Protein AF-A0A660TXY1-F1 (afdb_monomer_lite)

Foldseek 3Di:
DDLPFWDKDKDFDFPCPDQPAKLVRGQKIWIWTRHGPVDQKTWIWMDGLPDATKIWIARNVVGDTPDIDHFDFAPDPDQFPAEAEEDDPDPWCNVVRVVVVVVVCCVRVNDDDPPDDGHDYDDDPALSVVLVCRRNRRHDHYDYCQVVCVVVTPDGDDADDRRSCSNVSSSVSSVHQDDDPVSHRDMGGPDDPDGD

pLDDT: mean 94.63, std 4.63, range [60.97, 98.75]

Radius of gyration: 17.56 Å; chains: 1; bounding box: 48×46×48 Å

Sequence (196 aa):
MYDIDSAYILTGIAPNLGEKTSLNDIEIAIQTEIPTTKQYISDFMYAIRNGEPVIEEWDIINKRKIGERKPSPSRAKNIEHGFAVFVSFFRGGKDIISKLEEDLYREILGEIKTGKADVFDHQYISSAGQLAHLINGKYRFVADLRPWTERFLKSLGLCAHPYDLCTKLIAEKAGIIITDLYGKPLNAPLDTETNI

Secondary structure (DSSP, 8-state):
--TTS-EEEEEEE----GGG-BGGG--EEEEEEE--TT--EEEEEEEETTS--EEEEEETTTTEEEEEE-------SS-TTEEEEE---SSSSHHHHHHHHHHHHHHHH-S--TT---EE----SSHHHHHHHHHTTSEEEEE--HHHHGGG-SS------GGGGTTHHHHHHTT---B-TTSSBP--BSSSS---

Structure (mmCIF, N/CA/C/O backbone):
data_AF-A0A660TXY1-F1
#
_entry.id   AF-A0A660TXY1-F1
#
loop_
_atom_site.group_PDB
_atom_site.id
_atom_site.type_symbol
_atom_site.label_atom_id
_atom_site.label_alt_id
_atom_site.label_comp_id
_atom_site.label_asym_id
_atom_site.label_entity_id
_atom_site.label_seq_id
_atom_site.pdbx_PDB_ins_code
_atom_site.Cartn_x
_atom_site.Cartn_y
_atom_site.Cartn_z
_atom_site.occupancy
_atom_site.B_iso_or_equiv
_atom_site.auth_seq_id
_atom_site.auth_comp_id
_atom_site.auth_asym_id
_atom_site.auth_atom_id
_atom_site.pdbx_PDB_model_num
ATOM 1 N N . MET A 1 1 ? 9.768 -9.767 14.587 1.00 60.97 1 MET A N 1
ATOM 2 C CA . MET A 1 1 ? 9.896 -8.732 13.543 1.00 60.97 1 MET A CA 1
ATOM 3 C C . MET A 1 1 ? 11.221 -8.041 13.797 1.00 60.97 1 MET A C 1
ATOM 5 O O . MET A 1 1 ? 11.466 -7.678 14.940 1.00 60.97 1 MET A O 1
ATOM 9 N N . TYR A 1 2 ? 12.117 -8.029 12.816 1.00 80.19 2 TYR A N 1
ATOM 10 C CA . TYR A 1 2 ? 13.444 -7.428 12.971 1.00 80.19 2 TYR A CA 1
ATOM 11 C C . TYR A 1 2 ? 13.372 -5.943 12.615 1.00 80.19 2 TYR A C 1
ATOM 13 O O . TYR A 1 2 ? 12.521 -5.556 11.820 1.00 80.19 2 TYR A O 1
ATOM 21 N N . ASP A 1 3 ? 14.260 -5.142 13.198 1.00 90.69 3 ASP A N 1
ATOM 22 C CA . ASP A 1 3 ? 14.348 -3.679 13.071 1.00 90.69 3 ASP A CA 1
ATOM 23 C C . ASP A 1 3 ? 14.879 -3.227 11.692 1.00 90.69 3 ASP A C 1
ATOM 25 O O . ASP A 1 3 ? 15.828 -2.452 11.596 1.00 90.69 3 ASP A O 1
ATOM 29 N N . ILE A 1 4 ? 14.343 -3.822 10.621 1.00 91.50 4 ILE A N 1
ATOM 30 C CA . ILE A 1 4 ? 14.774 -3.615 9.231 1.00 91.50 4 ILE A CA 1
ATOM 31 C C . ILE A 1 4 ? 14.062 -2.397 8.647 1.00 91.50 4 ILE A C 1
ATOM 33 O O . ILE A 1 4 ? 14.716 -1.500 8.129 1.00 91.50 4 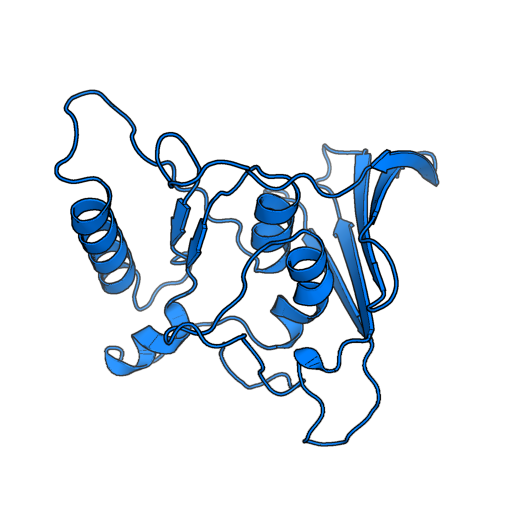ILE A O 1
ATOM 37 N N . ASP A 1 5 ? 12.740 -2.362 8.794 1.00 92.69 5 ASP A N 1
ATOM 38 C CA . ASP A 1 5 ? 11.866 -1.309 8.296 1.00 92.69 5 ASP A CA 1
ATOM 39 C C . ASP A 1 5 ? 10.842 -0.942 9.374 1.00 92.69 5 ASP A C 1
ATOM 41 O O . ASP A 1 5 ? 10.584 -1.724 10.297 1.00 92.69 5 ASP A O 1
ATOM 45 N N . SER A 1 6 ? 10.220 0.228 9.242 1.00 95.94 6 SER A N 1
ATOM 46 C CA . SER A 1 6 ? 9.119 0.630 10.113 1.00 95.94 6 SER A CA 1
ATOM 47 C C . SER A 1 6 ? 7.939 -0.349 10.012 1.00 95.94 6 SER A C 1
ATOM 49 O O . SER A 1 6 ? 7.594 -0.854 8.937 1.00 95.94 6 SER A O 1
ATOM 51 N N . ALA A 1 7 ? 7.273 -0.607 11.130 1.00 96.00 7 ALA A N 1
ATOM 52 C CA . ALA A 1 7 ? 5.979 -1.283 11.131 1.00 96.00 7 ALA A CA 1
ATOM 53 C C . ALA A 1 7 ? 4.844 -0.251 11.049 1.00 96.00 7 ALA A C 1
ATOM 55 O O . ALA A 1 7 ? 5.075 0.954 11.135 1.00 96.00 7 ALA A O 1
ATOM 56 N N . TYR A 1 8 ? 3.606 -0.716 10.882 1.00 97.44 8 TYR A N 1
ATOM 57 C CA . TYR A 1 8 ? 2.440 0.163 10.814 1.00 97.44 8 TYR A CA 1
ATOM 58 C C . TYR A 1 8 ? 1.272 -0.401 11.614 1.00 97.44 8 TYR A C 1
ATOM 60 O O . TYR A 1 8 ? 1.005 -1.602 11.575 1.00 97.44 8 TYR A O 1
ATOM 68 N N . ILE A 1 9 ? 0.559 0.485 12.305 1.00 97.94 9 ILE A N 1
ATOM 69 C CA . ILE A 1 9 ? -0.772 0.213 12.852 1.00 97.94 9 ILE A CA 1
ATOM 70 C C . ILE A 1 9 ? -1.784 0.711 11.830 1.00 97.94 9 ILE A C 1
ATOM 72 O O . ILE A 1 9 ? -1.716 1.870 11.415 1.00 97.94 9 ILE A O 1
ATOM 76 N N . LEU A 1 10 ? -2.711 -0.160 11.441 1.00 98.44 10 LEU A N 1
ATOM 77 C CA . LEU A 1 10 ? -3.741 0.131 10.454 1.00 98.44 10 LEU A CA 1
ATOM 78 C C . LEU A 1 10 ? -5.105 0.164 11.123 1.00 98.44 10 LEU A C 1
ATOM 80 O O . LEU A 1 10 ? -5.471 -0.766 11.840 1.00 98.44 10 LEU A O 1
ATOM 84 N N . THR A 1 11 ? -5.855 1.224 10.854 1.00 98.38 11 THR A N 1
ATOM 85 C CA . THR A 1 11 ? -7.224 1.383 11.333 1.00 98.38 11 THR A CA 1
ATOM 86 C C . THR A 1 11 ? -8.091 1.864 10.180 1.00 98.38 11 THR A C 1
ATOM 88 O O . THR A 1 11 ? -7.915 2.981 9.696 1.00 98.38 11 THR A O 1
ATOM 91 N N . GLY A 1 12 ? -9.047 1.036 9.768 1.00 97.88 12 GLY A N 1
ATOM 92 C CA . GLY A 1 12 ? -10.149 1.422 8.890 1.00 97.88 12 GLY A CA 1
ATOM 93 C C . GLY A 1 12 ? -11.459 1.425 9.674 1.00 97.88 12 GLY A C 1
ATOM 94 O O . GLY A 1 12 ? -11.739 0.484 10.414 1.00 97.88 12 GLY A O 1
ATOM 95 N N . ILE A 1 13 ? -12.258 2.480 9.531 1.00 98.19 13 ILE A N 1
ATOM 96 C CA . ILE A 1 13 ? -13.565 2.622 10.179 1.00 98.19 13 ILE A CA 1
ATOM 97 C C . ILE A 1 13 ? -14.624 2.743 9.086 1.00 98.19 13 ILE A C 1
ATOM 99 O O . ILE A 1 13 ? -14.566 3.660 8.264 1.00 98.19 13 ILE A O 1
ATOM 103 N N . ALA A 1 14 ? -15.591 1.828 9.100 1.00 98.19 14 ALA A N 1
ATOM 104 C CA . ALA A 1 14 ? -16.699 1.757 8.153 1.00 98.19 14 ALA A CA 1
ATOM 105 C C . ALA A 1 14 ? -18.040 1.618 8.899 1.00 98.19 14 ALA A C 1
ATOM 107 O O . ALA A 1 14 ? -18.065 1.090 10.019 1.00 98.19 14 ALA A O 1
ATOM 108 N N . PRO A 1 15 ? -19.167 2.054 8.308 1.00 97.50 15 PRO A N 1
ATOM 109 C CA . PRO A 1 15 ? -20.494 1.677 8.776 1.00 97.50 15 PRO A CA 1
ATOM 110 C C . PRO A 1 15 ? -20.641 0.153 8.804 1.00 97.50 15 PRO A C 1
ATOM 112 O O . PRO A 1 15 ? -20.190 -0.537 7.896 1.00 97.50 15 PRO A O 1
ATOM 115 N N . ASN A 1 16 ? -21.305 -0.383 9.827 1.00 96.19 16 ASN A N 1
ATOM 116 C CA . ASN A 1 16 ? -21.569 -1.816 9.888 1.00 96.19 16 ASN A CA 1
ATOM 117 C C . ASN A 1 16 ? -22.745 -2.179 8.967 1.00 96.19 16 ASN A C 1
ATOM 119 O O . ASN A 1 16 ? -23.905 -1.946 9.312 1.00 96.19 16 ASN A O 1
ATOM 123 N N . LEU A 1 17 ? -22.437 -2.770 7.813 1.00 97.19 17 LEU A N 1
ATOM 124 C CA . LEU A 1 17 ? -23.398 -3.284 6.834 1.00 97.19 17 LEU A CA 1
ATOM 125 C C . LEU A 1 17 ? -23.500 -4.824 6.877 1.00 97.19 17 LEU A C 1
ATOM 127 O O . LEU A 1 17 ? -23.990 -5.447 5.931 1.00 97.19 17 LEU A O 1
ATOM 131 N N . GLY A 1 18 ? -23.029 -5.455 7.959 1.00 96.25 18 GLY A N 1
ATOM 132 C CA . GLY A 1 18 ? -22.906 -6.910 8.073 1.00 96.25 18 GLY A CA 1
ATOM 133 C C . GLY A 1 18 ? -21.897 -7.473 7.069 1.00 96.25 18 GLY A C 1
ATOM 134 O O . GLY A 1 18 ? -20.891 -6.831 6.773 1.00 96.25 18 GLY A O 1
ATOM 135 N N . GLU A 1 19 ? -22.197 -8.639 6.491 1.00 94.56 19 GLU A N 1
ATOM 136 C CA . GLU A 1 19 ? -21.370 -9.310 5.465 1.00 94.56 19 GLU A CA 1
ATOM 137 C C . GLU A 1 19 ? -21.171 -8.481 4.184 1.00 94.56 19 GLU A C 1
ATOM 139 O O . GLU A 1 19 ? -20.316 -8.793 3.362 1.00 94.56 19 GLU A O 1
ATOM 144 N N . LYS A 1 20 ? -21.962 -7.417 3.996 1.00 96.31 20 LYS A N 1
ATOM 145 C CA . LYS A 1 20 ? -21.832 -6.509 2.851 1.00 96.31 20 LYS A CA 1
ATOM 146 C C . LYS A 1 20 ? -20.811 -5.397 3.074 1.00 96.31 20 LYS A C 1
ATOM 148 O O . LYS A 1 20 ? -20.534 -4.670 2.127 1.00 96.31 20 LYS A O 1
ATOM 153 N N . THR A 1 21 ? -20.291 -5.242 4.293 1.00 97.62 21 THR A N 1
ATOM 154 C CA . THR A 1 21 ? -19.281 -4.219 4.585 1.00 97.62 21 THR A CA 1
ATOM 155 C C . THR A 1 21 ? -18.010 -4.532 3.802 1.00 97.62 21 THR A C 1
ATOM 157 O O . THR A 1 21 ? -17.506 -5.652 3.856 1.00 97.62 21 THR A O 1
ATOM 160 N N . SER A 1 22 ? -17.489 -3.552 3.077 1.00 97.56 22 SER A N 1
ATOM 161 C CA . SER A 1 22 ? -16.385 -3.707 2.132 1.00 97.56 22 SER A CA 1
ATOM 162 C C . SER A 1 22 ? -15.334 -2.610 2.287 1.00 97.56 22 SER A C 1
ATOM 164 O O . SER A 1 22 ? -15.551 -1.601 2.961 1.00 97.56 22 SER A O 1
ATOM 166 N 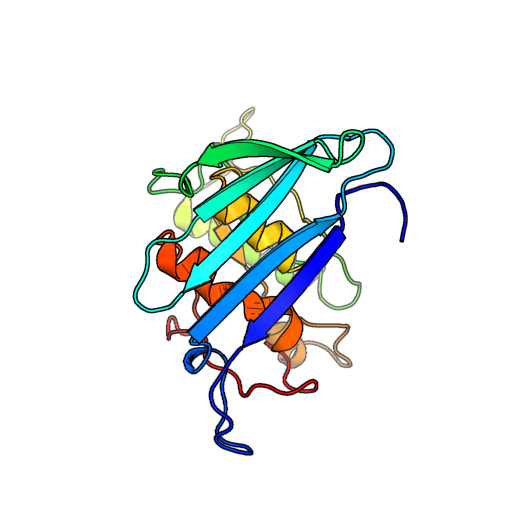N . LEU A 1 23 ? -14.168 -2.797 1.664 1.00 97.38 23 LEU A N 1
ATOM 167 C CA . LEU A 1 23 ? -13.077 -1.816 1.687 1.00 97.38 23 LEU A CA 1
ATOM 168 C C . LEU A 1 23 ? -13.508 -0.422 1.199 1.00 97.38 23 LEU A C 1
ATOM 170 O O . LEU A 1 23 ? -12.930 0.579 1.623 1.00 97.38 23 LEU A O 1
ATOM 174 N N . ASN A 1 24 ? -14.506 -0.332 0.317 1.00 96.62 24 ASN A N 1
ATOM 175 C CA . ASN A 1 24 ? -15.030 0.948 -0.164 1.00 96.62 24 ASN A CA 1
ATOM 176 C C . ASN A 1 24 ? -15.924 1.669 0.850 1.00 96.62 24 ASN A C 1
ATOM 178 O O . ASN A 1 24 ? -16.056 2.888 0.749 1.00 96.62 24 ASN A O 1
ATOM 182 N N . ASP A 1 25 ? -16.492 0.955 1.822 1.00 98.00 25 ASP A N 1
ATOM 183 C CA . ASP A 1 25 ? -17.346 1.537 2.865 1.00 98.00 25 ASP A CA 1
ATOM 184 C C . ASP A 1 25 ? -16.528 2.227 3.970 1.00 98.00 25 ASP A C 1
ATOM 186 O O . ASP A 1 25 ? -17.088 2.813 4.894 1.00 98.00 25 ASP A O 1
ATOM 190 N N . ILE A 1 26 ? -15.193 2.172 3.897 1.00 98.25 26 ILE A N 1
ATOM 191 C CA . ILE A 1 26 ? -14.312 2.872 4.832 1.00 98.25 26 ILE A CA 1
ATOM 192 C C . ILE A 1 26 ? -14.490 4.388 4.674 1.00 98.25 26 ILE A C 1
ATOM 194 O O . ILE A 1 26 ? -14.258 4.971 3.606 1.00 98.25 26 ILE A O 1
ATOM 198 N N . GLU A 1 27 ? -14.873 5.018 5.782 1.00 98.50 27 GLU A N 1
ATOM 199 C CA . GLU A 1 27 ? -15.114 6.456 5.925 1.00 98.50 27 GLU A CA 1
ATOM 200 C C . GLU A 1 27 ? -13.922 7.175 6.562 1.00 98.50 27 GLU A C 1
ATOM 202 O O . GLU A 1 27 ? -13.665 8.343 6.264 1.00 98.50 27 GLU A O 1
ATOM 207 N N . ILE A 1 28 ? -13.183 6.480 7.433 1.00 98.69 28 ILE A N 1
ATOM 208 C CA . ILE A 1 28 ? -11.983 6.996 8.096 1.00 98.69 28 ILE A CA 1
ATOM 209 C C . ILE A 1 28 ? -10.891 5.936 8.016 1.00 98.69 28 ILE A C 1
ATOM 211 O O . ILE A 1 28 ? -11.112 4.783 8.379 1.00 98.69 28 ILE A O 1
ATOM 215 N N . ALA A 1 29 ? -9.705 6.341 7.580 1.00 98.69 29 ALA A N 1
ATOM 216 C CA . ALA A 1 29 ? -8.514 5.506 7.561 1.00 98.69 29 ALA A CA 1
ATOM 217 C C . ALA A 1 29 ? -7.375 6.197 8.308 1.00 98.69 29 ALA A C 1
ATOM 219 O O . ALA A 1 29 ? -7.152 7.393 8.123 1.00 98.69 29 ALA A O 1
ATOM 220 N N . ILE A 1 30 ? -6.653 5.438 9.128 1.00 98.75 30 ILE A N 1
ATOM 221 C CA . ILE A 1 30 ? -5.502 5.895 9.909 1.00 98.75 30 ILE A CA 1
ATOM 222 C C . ILE A 1 30 ? -4.387 4.862 9.771 1.00 98.75 30 ILE A C 1
ATOM 224 O O . ILE A 1 30 ? -4.600 3.672 10.003 1.00 98.75 30 ILE A O 1
ATOM 228 N N . GLN A 1 31 ? -3.196 5.331 9.423 1.00 98.69 31 GLN A N 1
ATOM 229 C CA . GLN A 1 31 ? -1.980 4.542 9.337 1.00 98.69 31 GLN A CA 1
ATOM 230 C C . GLN A 1 31 ? -0.884 5.209 10.170 1.00 98.69 31 GLN A C 1
ATOM 232 O O . GLN A 1 31 ? -0.350 6.253 9.793 1.00 98.69 31 GLN A O 1
ATOM 237 N N . THR A 1 32 ? -0.545 4.590 11.298 1.00 98.19 32 THR A N 1
ATOM 238 C CA . THR A 1 32 ? 0.477 5.088 12.228 1.00 98.19 32 THR A CA 1
ATOM 239 C C . THR A 1 32 ? 1.770 4.325 12.017 1.00 98.19 32 THR A C 1
ATOM 241 O O . THR A 1 32 ? 1.793 3.105 12.191 1.00 98.19 32 THR A O 1
ATOM 244 N N . GLU A 1 33 ? 2.846 5.022 11.670 1.00 97.94 33 GLU A N 1
ATOM 245 C CA . GLU A 1 33 ? 4.174 4.425 11.598 1.00 97.94 33 GLU A CA 1
ATOM 246 C C . GLU A 1 33 ? 4.694 4.079 13.007 1.00 97.94 33 GLU A C 1
ATOM 248 O O . GLU A 1 33 ? 4.593 4.855 13.964 1.00 97.94 33 GLU A O 1
ATOM 253 N N . ILE A 1 34 ? 5.250 2.877 13.131 1.00 96.06 34 ILE A N 1
ATOM 254 C CA . ILE A 1 34 ? 6.072 2.438 14.254 1.00 96.06 34 ILE A CA 1
ATOM 255 C C . ILE A 1 34 ? 7.512 2.416 13.728 1.00 96.06 34 ILE A C 1
ATOM 257 O O . ILE A 1 34 ? 7.865 1.491 12.989 1.00 96.06 34 ILE A O 1
ATOM 261 N N . PRO A 1 35 ? 8.333 3.426 14.056 1.00 95.69 35 PRO A N 1
ATOM 262 C CA . PRO A 1 35 ? 9.652 3.570 13.465 1.00 95.69 35 PRO A CA 1
ATOM 263 C C . PRO A 1 35 ? 10.626 2.515 13.990 1.00 95.69 35 PRO A C 1
ATOM 265 O O . PRO A 1 35 ? 10.421 1.914 15.048 1.00 95.69 35 PRO A O 1
ATOM 268 N N . THR A 1 36 ? 11.718 2.325 13.252 1.00 95.88 36 THR A N 1
ATOM 269 C CA . THR A 1 36 ? 12.849 1.511 13.719 1.00 95.88 36 THR A CA 1
ATOM 270 C C . THR A 1 36 ? 13.517 2.128 14.951 1.00 95.88 36 THR A C 1
ATOM 272 O O . THR A 1 36 ? 13.389 3.326 15.212 1.00 95.88 36 THR A O 1
ATOM 275 N N . THR A 1 37 ? 14.311 1.353 15.695 1.00 93.94 37 THR A N 1
ATOM 276 C CA . THR A 1 37 ? 14.975 1.834 16.926 1.00 93.94 37 THR A CA 1
ATOM 277 C C . THR A 1 37 ? 15.949 2.996 16.699 1.00 93.94 37 THR A C 1
ATOM 279 O O . THR A 1 37 ? 16.299 3.702 17.645 1.00 93.94 37 THR A O 1
ATOM 282 N N . LYS A 1 38 ? 16.383 3.219 15.452 1.00 94.00 38 LYS A N 1
ATOM 283 C CA . LYS A 1 38 ? 17.272 4.325 15.058 1.00 94.00 38 LYS A CA 1
ATOM 284 C C . LYS A 1 38 ? 16.527 5.595 14.636 1.00 94.00 38 LYS A C 1
ATOM 286 O O . LYS A 1 38 ? 17.168 6.632 14.470 1.00 94.00 38 LYS A O 1
ATOM 291 N N . GLN A 1 39 ? 15.210 5.531 14.450 1.00 95.69 39 GLN A N 1
ATOM 292 C CA . GLN A 1 39 ? 14.380 6.630 13.965 1.00 95.69 39 GLN A CA 1
ATOM 293 C C . GLN A 1 39 ? 13.472 7.145 15.094 1.00 95.69 39 GLN A C 1
ATOM 295 O O . GLN A 1 39 ? 12.779 6.380 15.753 1.00 95.69 39 GLN A O 1
ATOM 300 N N . TYR A 1 40 ? 13.471 8.463 15.320 1.00 95.75 40 TYR A N 1
ATOM 301 C CA . TYR A 1 40 ? 12.648 9.108 16.357 1.00 95.75 40 TYR A CA 1
ATOM 302 C C . TYR A 1 40 ? 11.566 10.046 15.798 1.00 95.75 40 TYR A C 1
ATOM 304 O O . TYR A 1 40 ? 10.762 10.582 16.562 1.00 95.75 40 TYR A O 1
ATOM 312 N N . ILE A 1 41 ? 11.545 10.245 14.477 1.00 97.25 41 ILE A N 1
ATOM 313 C CA . ILE A 1 41 ? 10.461 10.932 13.773 1.00 97.25 41 ILE A CA 1
ATOM 314 C C . ILE A 1 41 ? 9.564 9.864 13.157 1.00 97.25 41 ILE A C 1
ATOM 316 O O . ILE A 1 41 ? 10.073 8.945 12.524 1.00 97.25 41 ILE A O 1
ATOM 320 N N . SER A 1 42 ? 8.257 9.970 13.356 1.00 97.50 42 SER A N 1
ATOM 321 C CA . SER A 1 42 ? 7.279 9.019 12.832 1.00 97.50 42 SER A CA 1
ATOM 322 C C . SER A 1 42 ? 6.182 9.734 12.057 1.00 97.50 42 SER A C 1
ATOM 324 O O . SER A 1 42 ? 5.737 10.808 12.474 1.00 97.50 42 SER A O 1
ATOM 326 N N . ASP A 1 43 ? 5.731 9.134 10.960 1.00 98.06 43 ASP A N 1
ATOM 327 C CA . ASP A 1 43 ? 4.582 9.607 10.199 1.00 98.06 43 ASP A CA 1
ATOM 328 C C . ASP A 1 43 ? 3.259 9.049 10.752 1.00 98.06 43 ASP A C 1
ATOM 330 O O . ASP A 1 43 ? 3.064 7.844 10.937 1.00 98.06 43 ASP A O 1
ATOM 334 N N . PHE A 1 44 ? 2.295 9.944 10.946 1.00 98.31 44 PHE A N 1
ATOM 335 C CA . PHE A 1 44 ? 0.902 9.622 11.235 1.00 98.31 44 PHE A CA 1
ATOM 336 C C . PHE A 1 44 ? 0.034 10.077 10.062 1.00 98.31 44 PHE A C 1
ATOM 338 O O . PHE A 1 44 ? -0.174 11.271 9.848 1.00 98.31 44 PHE A O 1
ATOM 345 N N . MET A 1 45 ? -0.450 9.125 9.268 1.00 98.69 45 MET A N 1
ATOM 346 C CA . MET A 1 45 ? -1.228 9.395 8.061 1.00 98.69 45 MET A CA 1
ATOM 347 C C . MET A 1 45 ? -2.702 9.109 8.314 1.00 98.69 45 MET A C 1
ATOM 349 O O . MET A 1 45 ? -3.042 8.062 8.863 1.00 98.69 45 MET A O 1
ATOM 353 N N . TYR A 1 46 ? -3.594 9.990 7.872 1.00 98.75 46 TYR A N 1
ATOM 354 C CA . TYR A 1 46 ? -5.029 9.729 7.948 1.00 98.75 46 TYR A CA 1
ATOM 355 C C . TYR A 1 46 ? -5.814 10.385 6.816 1.00 98.75 46 TYR A C 1
ATOM 357 O O . TYR A 1 46 ? -5.372 11.339 6.173 1.00 98.75 46 TYR A O 1
ATOM 365 N N . ALA A 1 47 ? -7.011 9.858 6.580 1.00 98.62 47 ALA A N 1
ATOM 366 C CA . ALA A 1 47 ? -7.979 10.420 5.657 1.00 98.62 47 ALA A CA 1
ATOM 367 C C . ALA A 1 47 ? -9.401 10.186 6.168 1.00 98.62 47 ALA A C 1
ATOM 369 O O . ALA A 1 47 ? -9.717 9.130 6.716 1.00 98.62 47 ALA A O 1
ATOM 370 N N . ILE A 1 48 ? -10.257 11.177 5.941 1.00 98.31 48 ILE A N 1
ATOM 371 C CA . ILE A 1 48 ? -11.707 11.093 6.114 1.00 98.31 48 ILE A CA 1
ATOM 372 C C . ILE A 1 48 ? -12.310 11.232 4.717 1.00 98.31 48 ILE A C 1
ATOM 374 O O . ILE A 1 48 ? -11.845 12.070 3.942 1.00 98.31 48 ILE A O 1
ATOM 378 N N . ARG A 1 49 ? -13.338 10.449 4.374 1.00 96.81 49 ARG A N 1
ATOM 379 C CA . ARG A 1 49 ? -13.916 10.400 3.017 1.00 96.81 49 ARG A CA 1
ATOM 380 C C . ARG A 1 49 ? -14.256 11.782 2.449 1.00 96.81 49 ARG A C 1
ATOM 382 O O . ARG A 1 49 ? -13.924 12.077 1.302 1.00 96.81 49 ARG A O 1
ATOM 389 N N . ASN A 1 50 ? -14.825 12.646 3.288 1.00 95.38 50 ASN A N 1
ATOM 390 C CA . ASN A 1 50 ? -15.227 14.013 2.936 1.00 95.38 50 ASN A CA 1
ATOM 391 C C . ASN A 1 50 ? -14.174 15.094 3.267 1.00 95.38 50 ASN A C 1
ATOM 393 O O . ASN A 1 50 ? -14.493 16.279 3.239 1.00 95.38 50 ASN A O 1
ATOM 397 N N . GLY A 1 51 ? -12.938 14.715 3.605 1.00 95.56 51 GLY A N 1
ATOM 398 C CA . GLY A 1 51 ? -11.836 15.633 3.930 1.00 95.56 51 GLY A CA 1
ATOM 399 C C . GLY A 1 51 ? -10.617 15.407 3.042 1.00 95.56 51 GLY A C 1
ATOM 400 O O . GLY A 1 51 ? -10.626 14.518 2.206 1.00 95.56 51 GLY A O 1
ATOM 401 N N . GLU A 1 52 ? -9.556 16.191 3.201 1.00 97.31 52 GLU A N 1
ATOM 402 C CA . GLU A 1 52 ? -8.283 15.951 2.505 1.00 97.31 52 GLU A CA 1
ATOM 403 C C . GLU A 1 52 ? -7.409 14.964 3.297 1.00 97.31 52 GLU A C 1
ATOM 405 O O . GLU A 1 52 ? -7.513 14.925 4.525 1.00 97.31 52 GLU A O 1
ATOM 410 N N . PRO A 1 53 ? -6.557 14.158 2.638 1.00 98.31 53 PRO A N 1
ATOM 411 C CA . PRO A 1 53 ? -5.623 13.297 3.350 1.00 98.31 53 PRO A CA 1
ATOM 412 C C . PRO A 1 53 ? -4.490 14.134 3.957 1.00 98.31 53 PRO A C 1
ATOM 414 O O . PRO A 1 53 ? -4.001 15.088 3.343 1.00 98.31 53 PRO A O 1
ATOM 417 N N . VAL A 1 54 ? -4.049 13.754 5.153 1.00 98.62 54 VAL A N 1
ATOM 418 C CA . VAL A 1 54 ? -3.039 14.478 5.933 1.00 98.62 54 VAL A CA 1
ATOM 419 C C . VAL A 1 54 ? -1.955 13.513 6.393 1.00 98.62 54 VAL A C 1
ATOM 421 O O . VAL A 1 54 ? -2.234 12.359 6.719 1.00 98.62 54 VAL A O 1
ATOM 424 N N . ILE A 1 55 ? -0.715 14.001 6.425 1.00 98.75 55 ILE A N 1
ATOM 425 C CA . ILE A 1 55 ? 0.410 13.337 7.077 1.00 98.75 55 ILE A CA 1
ATOM 426 C C . ILE A 1 55 ? 0.950 14.270 8.154 1.00 98.75 55 ILE A C 1
ATOM 428 O O . ILE A 1 55 ? 1.378 15.387 7.862 1.00 98.75 55 ILE A O 1
ATOM 432 N N . GLU A 1 56 ? 0.933 13.818 9.398 1.00 98.50 56 GLU A N 1
ATOM 433 C CA . GLU A 1 56 ? 1.562 14.506 10.517 1.00 98.50 56 GLU A CA 1
ATOM 434 C C . GLU A 1 56 ? 2.917 13.883 10.829 1.00 98.50 56 GLU A C 1
ATOM 436 O O . GLU A 1 56 ? 3.065 12.664 10.822 1.00 98.50 56 GLU A O 1
ATOM 441 N N . GLU A 1 57 ? 3.885 14.724 11.171 1.00 98.38 57 GLU A N 1
ATOM 442 C CA . GLU A 1 57 ? 5.213 14.296 11.605 1.00 98.38 57 GLU A CA 1
ATOM 443 C C . GLU A 1 57 ? 5.303 14.430 13.117 1.00 98.38 57 GLU A C 1
ATOM 445 O O . GLU A 1 57 ? 5.049 15.505 13.677 1.00 98.38 57 GLU A O 1
ATOM 450 N N . TRP A 1 58 ? 5.684 13.346 13.782 1.00 98.38 58 TRP A N 1
ATOM 451 C CA . TRP A 1 58 ? 5.734 13.259 15.234 1.00 98.38 58 TRP A CA 1
ATOM 452 C C . TRP A 1 58 ? 7.145 12.973 15.727 1.00 98.38 58 TRP A C 1
ATOM 454 O O . TRP A 1 58 ? 7.768 11.996 15.326 1.00 98.38 58 TRP A O 1
ATOM 464 N N . ASP A 1 59 ? 7.622 13.795 16.659 1.00 97.88 59 ASP A N 1
ATOM 465 C CA . ASP A 1 59 ? 8.775 13.479 17.498 1.00 97.88 59 ASP A CA 1
ATOM 466 C C . ASP A 1 59 ? 8.295 12.575 18.637 1.00 97.88 59 ASP A C 1
ATOM 468 O O . ASP A 1 59 ? 7.604 13.024 19.562 1.00 97.88 59 ASP A O 1
ATOM 472 N N . ILE A 1 60 ? 8.631 11.288 18.552 1.00 96.31 60 ILE A N 1
ATOM 473 C CA . ILE A 1 60 ? 8.118 10.266 19.474 1.00 96.31 60 ILE A CA 1
ATOM 474 C C . ILE A 1 60 ? 8.794 10.324 20.848 1.00 96.31 60 ILE A C 1
ATOM 476 O O . ILE A 1 60 ? 8.200 9.898 21.838 1.00 96.31 60 ILE A O 1
ATOM 480 N N . ILE A 1 61 ? 10.012 10.874 20.927 1.00 96.19 61 ILE A N 1
ATOM 481 C CA . ILE A 1 61 ? 10.752 11.026 22.187 1.00 96.19 61 ILE A CA 1
ATOM 482 C C . ILE A 1 61 ? 10.084 12.115 23.022 1.00 96.19 61 ILE A C 1
ATOM 484 O O . ILE A 1 61 ? 9.776 11.910 24.197 1.00 96.19 61 ILE A O 1
ATOM 488 N N . ASN A 1 62 ? 9.812 13.259 22.393 1.00 97.25 62 ASN A N 1
ATOM 489 C CA . ASN A 1 62 ? 9.197 14.410 23.051 1.00 97.25 62 ASN A CA 1
ATOM 490 C C . ASN A 1 62 ? 7.659 14.391 23.003 1.00 97.25 62 ASN A C 1
ATOM 492 O O . ASN A 1 62 ? 7.027 15.288 23.559 1.00 97.25 62 ASN A O 1
ATOM 496 N N . LYS A 1 63 ? 7.058 13.378 22.363 1.00 96.56 63 LYS A N 1
ATOM 497 C CA . LYS A 1 63 ? 5.605 13.159 22.238 1.00 96.56 63 LYS A CA 1
ATOM 498 C C . LYS A 1 63 ? 4.858 14.373 21.686 1.00 96.56 63 LYS A C 1
ATOM 500 O O . LYS A 1 63 ? 3.830 14.782 22.227 1.00 96.56 63 LYS A O 1
ATOM 505 N N . ARG A 1 64 ? 5.381 14.965 20.614 1.00 97.56 64 ARG A N 1
ATOM 506 C CA . ARG A 1 64 ? 4.796 16.168 20.008 1.00 97.56 64 ARG A CA 1
ATOM 507 C C . ARG A 1 64 ? 4.770 16.096 18.490 1.00 97.56 64 ARG A C 1
ATOM 509 O O . ARG A 1 64 ? 5.717 15.613 17.871 1.00 97.56 64 ARG A O 1
ATOM 516 N N . LYS A 1 65 ? 3.722 16.673 17.907 1.00 98.12 65 LYS A N 1
ATOM 517 C CA . LYS A 1 65 ? 3.662 16.987 16.482 1.00 98.12 65 LYS A CA 1
ATOM 518 C C . LYS A 1 65 ? 4.671 18.089 16.164 1.00 98.12 65 LYS A C 1
ATOM 520 O O . LYS A 1 65 ? 4.691 19.124 16.834 1.00 98.12 65 LYS A O 1
ATOM 525 N N . ILE A 1 66 ? 5.512 17.851 15.166 1.00 98.19 66 ILE A N 1
ATOM 526 C CA . ILE A 1 66 ? 6.555 18.780 14.708 1.00 98.19 66 ILE A CA 1
ATOM 527 C C . ILE A 1 66 ? 6.299 19.304 13.294 1.00 98.19 66 ILE A C 1
ATOM 529 O O . ILE A 1 66 ? 6.892 20.309 12.910 1.00 98.19 66 ILE A O 1
ATOM 533 N N . GLY A 1 67 ? 5.399 18.664 12.547 1.00 98.12 67 GLY A N 1
ATOM 534 C CA . GLY A 1 67 ? 5.088 19.034 11.175 1.00 98.12 67 GLY A CA 1
ATOM 535 C C . GLY A 1 67 ? 3.752 18.475 10.701 1.00 98.12 67 GLY A C 1
ATOM 536 O O . GLY A 1 67 ? 3.154 17.592 11.320 1.00 98.12 67 GLY A O 1
ATOM 537 N N . GLU A 1 68 ? 3.277 19.030 9.595 1.00 98.31 68 GLU A N 1
ATOM 538 C CA . GLU A 1 68 ? 2.135 18.531 8.840 1.00 98.31 68 GLU A CA 1
ATOM 539 C C . GLU A 1 68 ? 2.385 18.786 7.357 1.00 98.31 68 GLU A C 1
ATOM 541 O O . GLU A 1 68 ? 2.830 19.870 6.966 1.00 98.31 68 GLU A O 1
ATOM 546 N N . ARG A 1 69 ? 2.079 17.794 6.525 1.00 97.94 69 ARG A N 1
ATOM 547 C CA . ARG A 1 69 ? 2.169 17.894 5.073 1.00 97.94 69 ARG A CA 1
ATOM 548 C C . ARG A 1 69 ? 1.028 17.139 4.406 1.00 97.94 69 ARG A C 1
ATOM 550 O O . ARG A 1 69 ? 0.398 16.256 4.983 1.00 97.94 69 ARG A O 1
ATOM 557 N N . LYS A 1 70 ? 0.782 17.484 3.145 1.00 97.88 70 LYS A N 1
ATOM 558 C CA . LYS A 1 70 ? -0.095 16.697 2.277 1.00 97.88 70 LYS A CA 1
ATOM 559 C C . LYS A 1 70 ? 0.685 15.519 1.688 1.00 97.88 70 LYS A C 1
ATOM 561 O O . LYS A 1 70 ? 1.893 15.658 1.472 1.00 97.88 70 LYS A O 1
ATOM 566 N N . PRO A 1 71 ? 0.013 14.403 1.360 1.00 98.25 71 PRO A N 1
ATOM 567 C CA . PRO A 1 71 ? 0.570 13.401 0.466 1.00 98.25 71 PRO A CA 1
ATOM 568 C C . PRO A 1 71 ? 1.173 14.019 -0.793 1.00 98.25 71 PRO A C 1
ATOM 570 O O . PRO A 1 71 ? 0.646 14.987 -1.348 1.00 98.25 71 PRO A O 1
ATOM 573 N N . SER A 1 72 ? 2.276 13.440 -1.253 1.00 98.06 72 SER A N 1
ATOM 574 C CA . SER A 1 72 ? 2.988 13.895 -2.444 1.00 98.06 72 SER A CA 1
ATOM 575 C C . SER A 1 72 ? 3.433 12.686 -3.268 1.00 98.06 72 SER A C 1
ATOM 577 O O . SER A 1 72 ? 4.635 12.420 -3.355 1.00 98.06 72 SER A O 1
ATOM 579 N N . PRO A 1 73 ? 2.486 11.939 -3.868 1.00 98.12 73 PRO A N 1
ATOM 580 C CA . PRO A 1 73 ? 2.822 10.817 -4.731 1.00 98.12 73 PRO A CA 1
ATOM 581 C C . PRO A 1 73 ? 3.632 11.273 -5.949 1.00 98.12 73 PRO A C 1
ATOM 583 O O . PRO A 1 73 ? 3.645 12.452 -6.328 1.00 98.12 73 PRO A O 1
ATOM 586 N N . SER A 1 74 ? 4.317 10.320 -6.582 1.00 97.62 74 SER A N 1
ATOM 587 C CA . SER A 1 74 ? 5.118 10.599 -7.770 1.00 97.62 74 SER A CA 1
ATOM 588 C C . SER A 1 74 ? 4.233 11.110 -8.906 1.00 97.62 74 SER A C 1
ATOM 590 O O . SER A 1 74 ? 3.166 10.567 -9.176 1.00 97.62 74 SER A O 1
ATOM 592 N N . ARG A 1 75 ? 4.699 12.150 -9.604 1.00 96.00 75 ARG A N 1
ATOM 593 C CA . ARG A 1 75 ? 4.030 12.713 -10.793 1.00 96.00 75 ARG A CA 1
ATOM 594 C C . ARG A 1 75 ? 4.546 12.116 -12.103 1.00 96.00 75 ARG A C 1
ATOM 596 O O . ARG A 1 75 ? 4.168 12.581 -13.180 1.00 96.00 75 ARG A O 1
ATOM 603 N N . ALA A 1 76 ? 5.464 11.152 -12.023 1.00 95.50 76 ALA A N 1
ATOM 604 C CA . ALA A 1 76 ? 5.987 10.475 -13.197 1.00 95.50 76 ALA A CA 1
ATOM 605 C C . ALA A 1 76 ? 4.859 9.734 -13.927 1.00 95.50 76 ALA A C 1
ATOM 607 O O . ALA A 1 76 ? 3.987 9.139 -13.303 1.00 95.50 76 ALA A O 1
ATOM 608 N N . LYS A 1 77 ? 4.890 9.767 -15.260 1.00 93.12 77 LYS A N 1
ATOM 609 C CA . LYS A 1 77 ? 3.895 9.095 -16.112 1.00 93.12 77 LYS A CA 1
ATOM 610 C C . LYS A 1 77 ? 4.319 7.684 -16.530 1.00 93.12 77 LYS A C 1
ATOM 612 O O . LYS A 1 77 ? 3.610 7.035 -17.287 1.00 93.12 77 LYS A O 1
ATOM 617 N N . ASN A 1 78 ? 5.494 7.249 -16.084 1.00 93.06 78 ASN A N 1
ATOM 618 C CA . ASN A 1 78 ? 6.077 5.948 -16.371 1.00 93.06 78 ASN A CA 1
ATOM 619 C C . ASN A 1 78 ? 6.896 5.455 -15.166 1.00 93.06 78 ASN A C 1
ATOM 621 O O . ASN A 1 78 ? 7.124 6.189 -14.195 1.00 93.06 78 ASN A O 1
ATOM 625 N N . ILE A 1 79 ? 7.355 4.210 -15.242 1.00 93.06 79 ILE A N 1
ATOM 626 C CA . ILE A 1 79 ? 8.139 3.573 -14.180 1.00 93.06 79 ILE A CA 1
ATOM 627 C C . ILE A 1 79 ? 9.654 3.831 -14.281 1.00 93.06 79 ILE A C 1
ATOM 629 O O . ILE A 1 79 ? 10.371 3.555 -13.325 1.00 9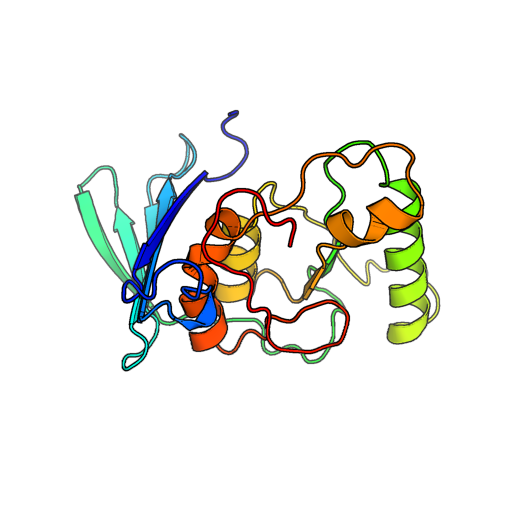3.06 79 ILE A O 1
ATOM 633 N N . GLU A 1 80 ? 10.139 4.410 -15.388 1.00 93.00 80 GLU A N 1
ATOM 634 C CA . GLU A 1 80 ? 11.575 4.589 -15.660 1.00 93.00 80 GLU A CA 1
ATOM 635 C C . GLU A 1 80 ? 12.285 5.443 -14.602 1.00 93.00 80 GLU A C 1
ATOM 637 O O . GLU A 1 80 ? 11.848 6.545 -14.269 1.00 93.00 80 GLU A O 1
ATOM 642 N N . HIS A 1 81 ? 13.444 5.002 -14.127 1.00 91.62 81 HIS A N 1
ATOM 643 C CA . HIS A 1 81 ? 14.231 5.660 -13.082 1.00 91.62 81 HIS A CA 1
ATOM 644 C C . HIS A 1 81 ? 13.449 5.823 -11.769 1.00 91.62 81 HIS A C 1
ATOM 646 O O . HIS A 1 81 ? 13.572 6.829 -11.064 1.00 91.62 81 HIS A O 1
ATOM 652 N N . GLY A 1 82 ? 12.579 4.863 -11.463 1.00 93.69 82 GLY A N 1
ATOM 653 C CA . GLY A 1 82 ? 11.793 4.821 -10.240 1.00 93.69 82 GLY A CA 1
ATOM 654 C C . GLY A 1 82 ? 11.674 3.417 -9.677 1.00 93.69 82 GLY A C 1
ATOM 655 O O . GLY A 1 82 ? 12.138 2.448 -10.273 1.00 93.69 82 GLY A O 1
ATOM 656 N N . PHE A 1 83 ? 11.037 3.335 -8.513 1.00 97.00 83 PHE A N 1
ATOM 657 C CA . PHE A 1 83 ? 10.702 2.063 -7.897 1.00 97.00 83 PHE A CA 1
ATOM 658 C C . PHE A 1 83 ? 9.364 1.564 -8.444 1.00 97.00 83 PHE A C 1
ATOM 660 O O . PHE A 1 83 ? 8.333 2.230 -8.266 1.00 97.00 83 PHE A O 1
ATOM 667 N N . ALA A 1 84 ? 9.398 0.416 -9.112 1.00 96.31 84 ALA A N 1
ATOM 668 C CA . ALA A 1 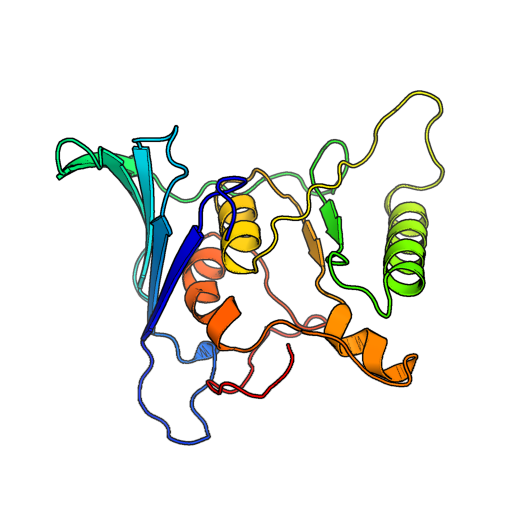84 ? 8.226 -0.341 -9.524 1.00 96.31 84 ALA A CA 1
ATOM 669 C C . ALA A 1 84 ? 8.375 -1.742 -8.940 1.00 96.31 84 ALA A C 1
ATOM 671 O O . ALA A 1 84 ? 9.377 -2.405 -9.170 1.00 96.31 84 ALA A O 1
ATOM 672 N N . VAL A 1 85 ? 7.424 -2.128 -8.099 1.00 96.19 85 VAL A N 1
ATOM 673 C CA . VAL A 1 85 ? 7.618 -3.230 -7.159 1.00 96.19 85 VAL A CA 1
ATOM 674 C C . VAL A 1 85 ? 6.672 -4.367 -7.497 1.00 96.19 85 VAL A C 1
ATOM 676 O O . VAL A 1 85 ? 5.458 -4.174 -7.507 1.00 96.19 85 VAL A O 1
ATOM 679 N N . PHE A 1 86 ? 7.214 -5.563 -7.710 1.00 95.75 86 PHE A N 1
ATOM 680 C CA . PHE A 1 86 ? 6.436 -6.792 -7.842 1.00 95.75 86 PHE A CA 1
ATOM 681 C C . PHE A 1 86 ? 6.590 -7.641 -6.587 1.00 95.75 86 PHE A C 1
ATOM 683 O O . PHE A 1 86 ? 7.666 -8.148 -6.263 1.00 95.75 86 PHE A O 1
ATOM 690 N N . VAL A 1 87 ? 5.494 -7.805 -5.854 1.00 94.94 87 VAL A N 1
ATOM 691 C CA . VAL A 1 87 ? 5.515 -8.460 -4.549 1.00 94.94 87 VAL A CA 1
ATOM 692 C C . VAL A 1 87 ? 5.782 -9.956 -4.707 1.00 94.94 87 VAL A C 1
ATOM 694 O O . VAL A 1 87 ? 4.955 -10.708 -5.214 1.00 94.94 87 VAL A O 1
ATOM 697 N N . SER A 1 88 ? 6.939 -10.409 -4.225 1.00 91.69 88 SER A N 1
ATOM 698 C CA . SER A 1 88 ? 7.398 -11.797 -4.342 1.00 91.69 88 SER A CA 1
ATOM 699 C C . SER A 1 88 ? 8.274 -12.237 -3.158 1.00 91.69 88 SER A C 1
ATOM 701 O O . SER A 1 88 ? 9.121 -13.125 -3.274 1.00 91.69 88 SER A O 1
ATOM 703 N N . PHE A 1 89 ? 8.095 -11.659 -1.967 1.00 86.50 89 PHE A N 1
ATOM 704 C CA . PHE A 1 89 ? 8.953 -11.969 -0.815 1.00 86.50 89 PHE A CA 1
ATOM 705 C C . PHE A 1 89 ? 8.756 -13.380 -0.223 1.00 86.50 89 PHE A C 1
ATOM 707 O O . PHE A 1 89 ? 9.720 -13.940 0.308 1.00 86.50 89 PHE A O 1
ATOM 714 N N . PHE A 1 90 ? 7.595 -14.024 -0.397 1.00 85.12 90 PHE A N 1
ATOM 715 C CA . PHE A 1 90 ? 7.354 -15.410 0.043 1.00 85.12 90 PHE A CA 1
ATOM 716 C C . PHE A 1 90 ? 7.724 -16.465 -1.006 1.00 85.12 90 PHE A C 1
ATOM 718 O O . PHE A 1 90 ? 7.732 -16.215 -2.208 1.00 85.12 90 PHE A O 1
ATOM 725 N N . ARG A 1 91 ? 8.044 -17.681 -0.549 1.00 86.19 91 ARG A N 1
ATOM 726 C CA . ARG A 1 91 ? 8.269 -18.833 -1.440 1.00 86.19 91 ARG A CA 1
ATOM 727 C C . ARG A 1 91 ? 6.939 -19.279 -2.059 1.00 86.19 91 ARG A C 1
ATOM 729 O O . ARG A 1 91 ? 5.897 -19.110 -1.438 1.00 86.19 91 ARG A O 1
ATOM 736 N N . GLY A 1 92 ? 6.987 -19.893 -3.240 1.00 85.75 92 GLY A N 1
ATOM 737 C CA . GLY A 1 92 ? 5.814 -20.494 -3.883 1.00 85.75 92 GLY A CA 1
ATOM 738 C C . GLY A 1 92 ? 5.698 -20.138 -5.359 1.00 85.75 92 GLY A C 1
ATOM 739 O O . GLY A 1 92 ? 5.650 -21.048 -6.167 1.00 85.75 92 GLY A O 1
ATOM 740 N N . GLY A 1 93 ? 5.734 -18.849 -5.705 1.00 89.31 93 GLY A N 1
ATOM 741 C CA . GLY A 1 93 ? 5.534 -18.377 -7.085 1.00 89.31 93 GLY A CA 1
ATOM 742 C C . GLY A 1 93 ? 6.489 -17.272 -7.528 1.00 89.31 93 GLY A C 1
ATOM 743 O O . GLY A 1 93 ? 6.139 -16.486 -8.402 1.00 89.31 93 GLY A O 1
ATOM 744 N N . LYS A 1 94 ? 7.671 -17.159 -6.902 1.00 91.31 94 LYS A N 1
ATOM 745 C CA . LYS A 1 94 ? 8.641 -16.097 -7.227 1.00 91.31 94 LYS A CA 1
ATOM 746 C C . LYS A 1 94 ? 9.086 -16.149 -8.685 1.00 91.31 94 LYS A C 1
ATOM 748 O O . LYS A 1 94 ? 9.165 -15.121 -9.331 1.00 91.31 94 LYS A O 1
ATOM 753 N N . ASP A 1 95 ? 9.347 -17.346 -9.190 1.00 92.31 95 ASP A N 1
ATOM 754 C CA . ASP A 1 95 ? 9.711 -17.603 -10.581 1.00 92.31 95 ASP A CA 1
ATOM 755 C C . ASP A 1 95 ? 8.639 -17.111 -11.563 1.00 92.31 95 ASP A C 1
ATOM 757 O O . ASP A 1 95 ? 8.965 -16.474 -12.562 1.00 92.31 95 ASP A O 1
ATOM 761 N N . ILE A 1 96 ? 7.364 -17.347 -11.247 1.00 92.88 96 ILE A N 1
ATOM 762 C CA . ILE A 1 96 ? 6.227 -16.886 -12.052 1.00 92.88 96 ILE A CA 1
ATOM 763 C C . ILE A 1 96 ? 6.122 -15.358 -12.007 1.00 92.88 96 ILE A C 1
ATOM 765 O O . ILE A 1 96 ? 6.000 -14.724 -13.053 1.00 92.88 96 ILE A O 1
ATOM 769 N N . ILE A 1 97 ? 6.188 -14.765 -10.812 1.00 94.56 97 ILE A N 1
ATOM 770 C CA . ILE A 1 97 ? 6.052 -13.313 -10.628 1.00 94.56 97 ILE A CA 1
ATOM 771 C C . ILE A 1 97 ? 7.216 -12.571 -11.287 1.00 94.56 97 ILE A C 1
ATOM 773 O O . ILE A 1 97 ? 6.968 -11.648 -12.052 1.00 94.56 97 ILE A O 1
ATOM 777 N N . SER A 1 98 ? 8.460 -13.009 -11.077 1.00 94.06 98 SER A N 1
ATOM 778 C CA . SER A 1 98 ? 9.635 -12.399 -11.711 1.00 94.06 98 SER A CA 1
ATOM 779 C C . SER A 1 98 ? 9.604 -12.531 -13.232 1.00 94.06 98 SER A C 1
ATOM 781 O O . SER A 1 98 ? 10.024 -11.623 -13.938 1.00 94.06 98 SER A O 1
ATOM 783 N N . LYS A 1 99 ? 9.069 -13.634 -13.772 1.00 94.50 99 LYS A N 1
ATOM 784 C CA . LYS A 1 99 ? 8.879 -13.757 -15.222 1.00 94.50 99 LYS A CA 1
ATOM 785 C C . LYS A 1 99 ? 7.869 -12.732 -15.749 1.00 94.50 99 LYS A C 1
ATOM 787 O O . LYS A 1 99 ? 8.124 -12.120 -16.778 1.00 94.50 99 LYS A O 1
ATOM 792 N N . LEU A 1 100 ? 6.741 -12.553 -15.060 1.00 93.88 100 LEU A N 1
ATOM 793 C CA . LEU A 1 100 ? 5.720 -11.571 -15.445 1.00 93.88 100 LEU A CA 1
ATOM 794 C C . LEU A 1 100 ? 6.213 -10.132 -15.317 1.00 93.88 100 LEU A C 1
ATOM 796 O O . LEU A 1 100 ? 5.872 -9.302 -16.153 1.00 93.88 100 LEU A O 1
ATOM 800 N N . GLU A 1 101 ? 7.005 -9.850 -14.288 1.00 95.06 101 GLU A N 1
ATOM 801 C CA . GLU A 1 101 ? 7.693 -8.575 -14.112 1.00 95.06 101 GLU A CA 1
ATOM 802 C C . GLU A 1 101 ? 8.584 -8.261 -15.324 1.00 95.06 101 GLU A C 1
ATOM 804 O O . GLU A 1 101 ? 8.411 -7.221 -15.958 1.00 95.06 101 GLU A O 1
ATOM 809 N N . GLU A 1 102 ? 9.468 -9.188 -15.704 1.00 94.69 102 GLU A N 1
ATOM 810 C CA . GLU A 1 102 ? 10.350 -9.042 -16.871 1.00 94.69 102 GLU A CA 1
ATOM 811 C C . GLU A 1 102 ? 9.570 -8.899 -18.186 1.00 94.69 102 GLU A C 1
ATOM 813 O O . GLU A 1 102 ? 9.902 -8.057 -19.024 1.00 94.69 102 GLU A O 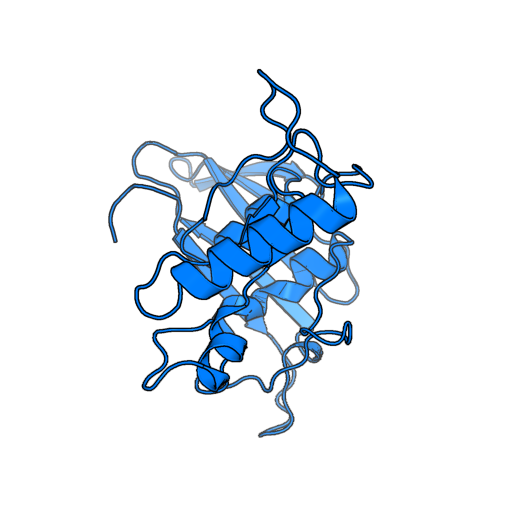1
ATOM 818 N N . ASP A 1 103 ? 8.515 -9.697 -18.374 1.00 94.94 103 ASP A N 1
ATOM 819 C CA . ASP A 1 103 ? 7.667 -9.625 -19.566 1.00 94.94 103 ASP A CA 1
ATOM 820 C C . ASP A 1 103 ? 6.926 -8.270 -19.631 1.00 94.94 103 ASP A C 1
ATOM 822 O O . ASP A 1 103 ? 6.856 -7.667 -20.705 1.00 94.94 103 ASP A O 1
ATOM 826 N N . LEU A 1 104 ? 6.447 -7.732 -18.497 1.00 93.62 104 LEU A N 1
ATOM 827 C CA . LEU A 1 104 ? 5.835 -6.400 -18.452 1.00 93.62 104 LEU A CA 1
ATOM 828 C C . LEU A 1 104 ? 6.860 -5.305 -18.754 1.00 93.62 104 LEU A C 1
ATOM 830 O O . LEU A 1 104 ? 6.563 -4.405 -19.538 1.00 93.62 104 LEU A O 1
ATOM 834 N N . TYR A 1 105 ? 8.054 -5.361 -18.157 1.00 94.56 105 TYR A N 1
ATOM 835 C CA . TYR A 1 105 ? 9.104 -4.378 -18.429 1.00 94.56 105 TYR A CA 1
ATOM 836 C C . TYR A 1 105 ? 9.500 -4.371 -19.900 1.00 94.56 105 TYR A C 1
ATOM 838 O O . TYR A 1 105 ? 9.607 -3.290 -20.476 1.00 94.56 105 TYR A O 1
ATOM 846 N N . ARG A 1 106 ? 9.627 -5.540 -20.537 1.00 94.69 106 ARG A N 1
ATOM 847 C CA . ARG A 1 106 ? 9.904 -5.609 -21.976 1.00 94.69 106 ARG A CA 1
ATOM 848 C C . ARG A 1 106 ? 8.791 -4.973 -22.806 1.00 94.69 106 ARG A C 1
ATOM 850 O O . ARG A 1 106 ? 9.088 -4.249 -23.750 1.00 94.69 106 ARG A O 1
ATOM 857 N N . GLU A 1 107 ? 7.532 -5.199 -22.442 1.00 95.25 107 GLU A N 1
ATOM 858 C CA . GLU A 1 107 ? 6.382 -4.624 -23.149 1.00 95.25 107 GLU A CA 1
ATOM 859 C C . GLU A 1 107 ? 6.332 -3.091 -23.028 1.00 95.25 107 GLU A C 1
ATOM 861 O O . GLU A 1 107 ? 6.077 -2.396 -24.011 1.00 95.25 107 GLU A O 1
ATOM 866 N N . ILE A 1 108 ? 6.590 -2.539 -21.835 1.00 94.00 108 ILE A N 1
ATOM 867 C CA . ILE A 1 108 ? 6.392 -1.101 -21.574 1.00 94.00 108 ILE A CA 1
ATOM 868 C C . ILE A 1 108 ? 7.659 -0.249 -21.737 1.00 94.00 108 ILE A C 1
ATOM 870 O O . ILE A 1 108 ? 7.546 0.944 -22.019 1.00 94.00 108 ILE A O 1
ATOM 874 N N . LEU A 1 109 ? 8.851 -0.823 -21.544 1.00 93.06 109 LEU A N 1
ATOM 875 C CA . LEU A 1 109 ? 10.146 -0.128 -21.635 1.00 93.06 109 LEU A CA 1
ATOM 876 C C . LEU A 1 109 ? 10.983 -0.562 -22.843 1.00 93.06 109 LEU A C 1
ATOM 878 O O . LEU A 1 109 ? 11.914 0.154 -23.224 1.00 93.06 109 LEU A O 1
ATOM 882 N N . GLY A 1 110 ? 10.655 -1.701 -23.455 1.00 93.06 110 GLY A N 1
ATOM 883 C CA . GLY A 1 110 ? 11.468 -2.332 -24.488 1.00 93.06 110 GLY A CA 1
ATOM 884 C C . GLY A 1 110 ? 12.635 -3.138 -23.913 1.00 93.06 110 GLY A C 1
ATOM 885 O O . GLY A 1 110 ? 12.630 -3.572 -22.764 1.00 93.06 110 GLY A O 1
ATOM 886 N N . GLU A 1 111 ? 13.651 -3.362 -24.745 1.00 91.69 111 GLU A N 1
ATOM 887 C CA . GLU A 1 111 ? 14.840 -4.132 -24.371 1.00 91.69 111 GLU A CA 1
ATOM 888 C C . GLU A 1 111 ? 15.738 -3.397 -23.364 1.00 91.69 111 GLU A C 1
ATOM 890 O O . GLU A 1 111 ? 15.827 -2.165 -23.353 1.00 91.69 111 GLU A O 1
ATOM 895 N N . ILE A 1 112 ? 16.473 -4.176 -22.564 1.00 89.50 112 ILE A N 1
ATOM 896 C CA . ILE A 1 112 ? 17.401 -3.661 -21.550 1.00 89.50 112 ILE A CA 1
ATOM 897 C C . ILE A 1 112 ? 18.459 -2.764 -22.200 1.00 89.50 112 ILE A C 1
ATOM 899 O O . ILE A 1 112 ? 19.199 -3.171 -23.102 1.00 89.50 112 ILE A O 1
ATOM 903 N N . LYS A 1 113 ? 18.602 -1.545 -21.677 1.00 88.19 113 LYS A N 1
ATOM 904 C CA . LYS A 1 113 ? 19.638 -0.604 -22.111 1.00 88.19 113 LYS A CA 1
ATOM 905 C C . LYS A 1 113 ? 20.964 -0.951 -21.429 1.00 88.19 113 LYS A C 1
ATOM 907 O O . LYS A 1 113 ? 21.104 -0.837 -20.212 1.00 88.19 113 LYS A O 1
ATOM 912 N N . THR A 1 114 ? 21.971 -1.343 -22.211 1.00 90.31 114 THR A N 1
ATOM 913 C CA . THR A 1 114 ? 23.298 -1.714 -21.687 1.00 90.31 114 THR A CA 1
ATOM 914 C C . THR A 1 114 ? 23.872 -0.628 -20.771 1.00 90.31 114 THR A C 1
ATOM 916 O O . THR A 1 114 ? 24.003 0.530 -21.167 1.00 90.31 114 THR A O 1
ATOM 919 N N . GLY A 1 115 ? 24.238 -1.014 -19.545 1.00 89.38 115 GLY A N 1
ATOM 920 C CA . GLY A 1 115 ? 24.858 -0.123 -18.561 1.00 89.38 115 GLY A CA 1
ATOM 921 C C . GLY A 1 115 ? 23.903 0.846 -17.855 1.00 89.38 115 GLY A C 1
ATOM 922 O O . GLY A 1 115 ? 24.382 1.767 -17.195 1.00 89.38 115 GLY A O 1
ATOM 923 N N . LYS A 1 116 ? 22.579 0.673 -17.975 1.00 87.31 116 LYS A N 1
ATOM 924 C CA . LYS A 1 116 ? 21.579 1.504 -17.287 1.00 87.31 116 LYS A CA 1
ATOM 925 C C . LYS A 1 116 ? 20.696 0.676 -16.358 1.00 87.31 116 LYS A C 1
ATOM 927 O O . LYS A 1 116 ? 20.319 -0.443 -16.684 1.00 87.31 116 LYS A O 1
ATOM 932 N N . ALA A 1 117 ? 20.362 1.260 -15.209 1.00 84.44 117 ALA A N 1
ATOM 933 C CA . ALA A 1 117 ? 19.300 0.776 -14.337 1.00 84.44 117 ALA A CA 1
ATOM 934 C C . ALA A 1 117 ? 18.016 1.547 -14.675 1.00 84.44 117 ALA A C 1
ATOM 936 O O . ALA A 1 117 ? 17.871 2.721 -14.316 1.00 84.44 117 ALA A O 1
ATOM 937 N N . ASP A 1 118 ? 17.126 0.903 -15.427 1.00 88.00 118 ASP A N 1
ATOM 938 C CA . ASP A 1 118 ? 15.895 1.530 -15.913 1.00 88.00 118 ASP A CA 1
ATOM 939 C C . ASP A 1 118 ? 14.778 1.492 -14.860 1.00 88.00 118 ASP A C 1
ATOM 941 O O . ASP A 1 118 ? 13.971 2.414 -14.809 1.00 88.00 118 ASP A O 1
ATOM 945 N N . VAL A 1 119 ? 14.757 0.489 -13.978 1.00 93.94 119 VAL A N 1
ATOM 946 C CA . VAL A 1 119 ? 13.777 0.330 -12.889 1.00 93.94 119 VAL A CA 1
ATOM 947 C C . VAL A 1 119 ? 14.483 -0.219 -11.652 1.00 93.94 119 VAL A C 1
ATOM 949 O O . VAL A 1 119 ? 15.432 -0.994 -11.767 1.00 93.94 119 VAL A O 1
ATOM 952 N N . PHE A 1 120 ? 14.037 0.199 -10.469 1.00 94.00 120 PHE A N 1
ATOM 953 C CA . PHE A 1 120 ? 14.522 -0.308 -9.188 1.00 94.00 120 PHE A CA 1
ATOM 954 C C . PHE A 1 120 ? 13.448 -1.163 -8.513 1.00 94.00 120 PHE A C 1
ATOM 956 O O . PHE A 1 120 ? 12.280 -0.774 -8.499 1.00 94.00 120 PHE A O 1
ATOM 963 N N . ASP A 1 121 ? 13.858 -2.264 -7.885 1.00 91.88 121 ASP A N 1
ATOM 964 C CA . ASP A 1 121 ? 12.986 -3.077 -7.035 1.00 91.88 121 ASP A CA 1
ATOM 965 C C . ASP A 1 121 ? 13.375 -2.910 -5.557 1.00 91.88 121 ASP A C 1
ATOM 967 O O . ASP A 1 121 ? 14.534 -3.074 -5.167 1.00 91.88 121 ASP A O 1
ATOM 971 N N . HIS A 1 122 ? 12.391 -2.554 -4.734 1.00 94.06 122 HIS A N 1
ATOM 972 C CA . HIS A 1 122 ? 12.485 -2.561 -3.278 1.00 94.06 122 HIS A CA 1
ATOM 973 C C . HIS A 1 122 ? 11.147 -3.023 -2.709 1.00 94.06 122 HIS A C 1
ATOM 975 O O . HIS A 1 122 ? 10.172 -2.273 -2.661 1.00 94.06 122 HIS A O 1
ATOM 981 N N . GLN A 1 123 ? 11.110 -4.254 -2.214 1.00 93.06 123 GLN A N 1
ATOM 982 C CA . GLN A 1 123 ? 9.892 -4.853 -1.685 1.00 93.06 123 GLN A CA 1
ATOM 983 C C . GLN A 1 123 ? 9.761 -4.583 -0.187 1.00 93.06 123 GLN A C 1
ATOM 985 O O . GLN A 1 123 ? 10.258 -5.350 0.636 1.00 93.06 123 GLN A O 1
ATOM 990 N N . TYR A 1 124 ? 9.034 -3.523 0.175 1.00 95.19 124 TYR A N 1
ATOM 991 C CA . TYR A 1 124 ? 8.540 -3.394 1.543 1.00 95.19 124 TYR A CA 1
ATOM 992 C C . TYR A 1 124 ? 7.686 -4.614 1.905 1.00 95.19 124 TYR A C 1
ATOM 994 O O . TYR A 1 124 ? 6.794 -5.005 1.149 1.00 95.19 124 TYR A O 1
ATOM 1002 N N . ILE A 1 125 ? 7.940 -5.208 3.068 1.00 92.94 125 ILE A N 1
ATOM 1003 C CA . ILE A 1 125 ? 7.370 -6.511 3.445 1.00 92.94 125 ILE A CA 1
ATOM 1004 C C . ILE A 1 125 ? 5.856 -6.481 3.740 1.00 92.94 125 ILE A C 1
ATOM 1006 O O . ILE A 1 125 ? 5.239 -7.527 3.925 1.00 92.94 125 ILE A O 1
ATOM 1010 N N . SER A 1 126 ? 5.243 -5.296 3.807 1.00 94.06 126 SER A N 1
ATOM 1011 C CA . SER A 1 126 ? 3.835 -5.100 4.164 1.00 94.06 126 SER A CA 1
ATOM 1012 C C . SER A 1 126 ? 3.117 -4.165 3.193 1.00 94.06 126 SER A C 1
ATOM 1014 O O . SER A 1 126 ? 3.691 -3.177 2.730 1.00 94.06 126 SER A O 1
ATOM 1016 N N . SER A 1 127 ? 1.831 -4.432 2.945 1.00 95.56 127 SER A N 1
ATOM 1017 C CA . SER A 1 127 ? 0.962 -3.587 2.112 1.00 95.56 127 SER A CA 1
ATOM 1018 C C . SER A 1 127 ? 0.904 -2.145 2.623 1.00 95.56 127 SER A C 1
ATOM 1020 O O . SER A 1 127 ? 0.953 -1.204 1.838 1.00 95.56 127 SER A O 1
ATOM 1022 N N . ALA A 1 128 ? 0.911 -1.952 3.943 1.00 96.50 128 ALA A N 1
ATOM 1023 C CA . ALA A 1 128 ? 0.978 -0.633 4.565 1.00 96.50 128 ALA A CA 1
ATOM 1024 C C . ALA A 1 128 ? 2.225 0.166 4.169 1.00 96.50 128 ALA A C 1
ATOM 1026 O O . ALA A 1 128 ? 2.117 1.337 3.805 1.00 96.50 128 ALA A O 1
ATOM 1027 N N . GLY A 1 129 ? 3.409 -0.452 4.224 1.00 97.31 129 GLY A N 1
ATOM 1028 C CA . GLY A 1 129 ? 4.643 0.224 3.834 1.00 97.31 129 GLY A CA 1
ATOM 1029 C C . GLY A 1 129 ? 4.695 0.496 2.336 1.00 97.31 129 GLY A C 1
ATOM 1030 O O .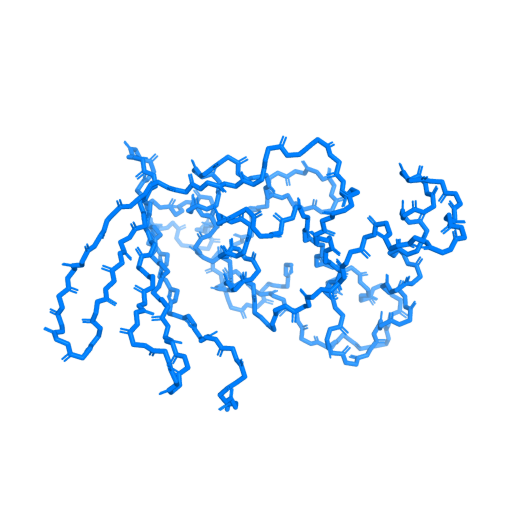 GLY A 1 129 ? 5.064 1.594 1.927 1.00 97.31 129 GLY A O 1
ATOM 1031 N N . GLN A 1 130 ? 4.217 -0.443 1.516 1.00 97.56 130 GLN A N 1
ATOM 1032 C CA . GLN A 1 130 ? 4.038 -0.234 0.074 1.00 97.56 130 GLN A CA 1
ATOM 1033 C C . GLN A 1 130 ? 3.156 0.999 -0.207 1.00 97.56 130 GLN A C 1
ATOM 1035 O O . GLN A 1 130 ? 3.557 1.893 -0.958 1.00 97.56 130 GLN A O 1
ATOM 1040 N N . LEU A 1 131 ? 1.999 1.108 0.459 1.00 98.06 131 LEU A N 1
ATOM 1041 C CA . LEU A 1 131 ? 1.124 2.281 0.372 1.00 98.06 131 LEU A CA 1
ATOM 1042 C C . LEU A 1 131 ? 1.822 3.555 0.862 1.00 98.06 131 LEU A C 1
ATOM 1044 O O . LEU A 1 131 ? 1.746 4.577 0.186 1.00 98.06 131 LEU A O 1
ATOM 1048 N N . ALA A 1 132 ? 2.544 3.511 1.985 1.00 98.19 132 ALA A N 1
ATOM 1049 C CA . ALA A 1 132 ? 3.280 4.663 2.510 1.00 98.19 132 ALA A CA 1
ATOM 1050 C C . ALA A 1 132 ? 4.324 5.182 1.508 1.00 98.19 132 ALA A C 1
ATOM 1052 O O . ALA A 1 132 ? 4.470 6.394 1.319 1.00 98.19 132 ALA A O 1
ATOM 1053 N N . HIS A 1 133 ? 5.031 4.277 0.829 1.00 98.19 133 HIS A N 1
ATOM 1054 C CA . HIS A 1 133 ? 5.997 4.628 -0.205 1.00 98.19 133 HIS A CA 1
ATOM 1055 C C . HIS A 1 133 ? 5.337 5.204 -1.462 1.00 98.19 133 HIS A C 1
ATOM 1057 O O . HIS A 1 133 ? 5.888 6.144 -2.038 1.00 98.19 133 HIS A O 1
ATOM 1063 N N . LEU A 1 134 ? 4.162 4.713 -1.866 1.00 98.38 134 LEU A N 1
ATOM 1064 C CA . LEU A 1 134 ? 3.375 5.324 -2.945 1.00 98.38 134 LEU A CA 1
ATOM 1065 C C . LEU A 1 134 ? 2.887 6.731 -2.555 1.00 98.38 134 LEU A C 1
ATOM 1067 O O . LEU A 1 134 ? 3.090 7.683 -3.307 1.00 98.38 134 LEU A O 1
ATOM 1071 N N . ILE A 1 135 ? 2.309 6.883 -1.358 1.00 98.56 135 ILE A N 1
ATOM 1072 C CA . ILE A 1 135 ? 1.762 8.142 -0.807 1.00 98.56 135 ILE A CA 1
ATOM 1073 C C . ILE A 1 135 ? 2.831 9.239 -0.738 1.00 98.56 135 ILE A C 1
ATOM 1075 O O . ILE A 1 135 ? 2.561 10.402 -1.045 1.00 98.56 135 ILE A O 1
ATOM 1079 N N . ASN A 1 136 ? 4.056 8.871 -0.362 1.00 97.81 136 ASN A N 1
ATOM 1080 C CA . ASN A 1 136 ? 5.196 9.786 -0.284 1.00 97.81 136 ASN A CA 1
ATOM 1081 C C . ASN A 1 136 ? 5.986 9.897 -1.604 1.00 97.81 136 ASN A C 1
ATOM 1083 O O . ASN A 1 136 ? 7.061 10.494 -1.622 1.00 97.81 136 ASN A O 1
ATOM 1087 N N . GLY A 1 137 ? 5.500 9.293 -2.693 1.00 97.31 137 GLY A N 1
ATOM 1088 C CA . GLY A 1 137 ? 6.104 9.384 -4.025 1.00 97.31 137 GLY A CA 1
ATOM 1089 C C . GLY A 1 137 ? 7.458 8.696 -4.178 1.00 97.31 137 GLY A C 1
ATOM 1090 O O . GLY A 1 137 ? 8.158 8.933 -5.163 1.00 97.31 137 GLY A O 1
ATOM 1091 N N . LYS A 1 138 ? 7.823 7.834 -3.225 1.00 97.19 138 LYS A N 1
ATOM 1092 C CA . LYS A 1 138 ? 9.027 6.998 -3.282 1.00 97.19 138 LYS A CA 1
ATOM 1093 C C . LYS A 1 138 ? 8.836 5.871 -4.297 1.00 97.19 138 LYS A C 1
ATOM 1095 O O . LYS A 1 138 ? 9.741 5.601 -5.081 1.00 97.19 138 LYS A O 1
ATOM 1100 N N . TYR A 1 139 ? 7.658 5.247 -4.308 1.00 98.12 139 TYR A N 1
ATOM 1101 C CA . TYR A 1 139 ? 7.276 4.261 -5.321 1.00 98.12 139 TYR A CA 1
ATOM 1102 C C . TYR A 1 139 ? 6.419 4.892 -6.408 1.00 98.12 139 TYR A C 1
ATOM 1104 O O . TYR A 1 139 ? 5.722 5.884 -6.185 1.00 98.12 139 TYR A O 1
ATOM 1112 N N . ARG A 1 140 ? 6.487 4.300 -7.599 1.00 97.19 140 ARG A N 1
ATOM 1113 C CA . ARG A 1 140 ? 5.660 4.666 -8.754 1.00 97.19 140 ARG A CA 1
ATOM 1114 C C . ARG A 1 140 ? 4.612 3.612 -9.069 1.00 97.19 140 ARG A C 1
ATOM 1116 O O . ARG A 1 140 ? 3.577 3.944 -9.633 1.00 97.19 140 ARG A O 1
ATOM 1123 N N . PHE A 1 141 ? 4.896 2.362 -8.725 1.00 97.12 141 PHE A N 1
ATOM 1124 C CA . PHE A 1 141 ? 4.044 1.227 -9.029 1.00 97.12 141 PHE A CA 1
ATOM 1125 C C . PHE A 1 141 ? 4.277 0.110 -8.016 1.00 97.12 141 PHE A C 1
ATOM 1127 O O . PHE A 1 141 ? 5.414 -0.116 -7.600 1.00 97.12 141 PHE A O 1
ATOM 1134 N N . VAL A 1 142 ? 3.204 -0.580 -7.639 1.00 97.38 142 VAL A N 1
ATOM 1135 C CA . VAL A 1 142 ? 3.248 -1.809 -6.845 1.00 97.38 142 VAL A CA 1
ATOM 1136 C C . VAL A 1 142 ? 2.244 -2.781 -7.454 1.00 97.38 142 VAL A C 1
ATOM 1138 O O . VAL A 1 142 ? 1.085 -2.418 -7.649 1.00 97.38 142 VAL A O 1
ATOM 1141 N N . ALA A 1 143 ? 2.680 -4.004 -7.730 1.00 96.06 143 ALA A N 1
ATOM 1142 C CA . ALA A 1 143 ? 1.836 -5.112 -8.143 1.00 96.06 143 ALA A CA 1
ATOM 1143 C C . ALA A 1 143 ? 1.963 -6.258 -7.145 1.00 96.06 143 ALA A C 1
ATOM 1145 O O . ALA A 1 143 ? 3.034 -6.848 -6.989 1.00 96.06 143 ALA A O 1
ATOM 1146 N N . ASP A 1 144 ? 0.848 -6.608 -6.513 1.00 95.06 144 ASP A N 1
ATOM 1147 C CA . ASP A 1 144 ? 0.734 -7.840 -5.748 1.00 95.06 144 ASP A CA 1
ATOM 1148 C C . ASP A 1 144 ? -0.044 -8.877 -6.553 1.00 95.06 144 ASP A C 1
ATOM 1150 O O . ASP A 1 144 ? -1.265 -8.831 -6.666 1.00 95.06 144 ASP A O 1
ATOM 1154 N N . LEU A 1 145 ? 0.691 -9.792 -7.184 1.00 92.94 145 LEU A N 1
ATOM 1155 C CA . LEU A 1 145 ? 0.117 -10.828 -8.044 1.00 92.94 145 LEU A CA 1
ATOM 1156 C C . LEU A 1 145 ? -0.030 -12.167 -7.317 1.00 92.94 145 LEU A C 1
ATOM 1158 O O . LEU A 1 145 ? -0.443 -13.155 -7.930 1.00 92.94 145 LEU A O 1
ATOM 1162 N N . ARG A 1 146 ? 0.317 -12.228 -6.022 1.00 91.50 146 ARG A N 1
ATOM 1163 C CA . ARG A 1 146 ? 0.351 -13.482 -5.260 1.00 91.50 146 ARG A CA 1
ATOM 1164 C C . ARG A 1 146 ? -0.988 -14.226 -5.302 1.00 91.50 146 ARG A C 1
ATOM 1166 O O . ARG A 1 146 ? -0.936 -15.400 -5.670 1.00 91.50 146 ARG A O 1
ATOM 1173 N N . PRO A 1 147 ? -2.165 -13.603 -5.082 1.00 89.56 147 PRO A N 1
ATOM 1174 C CA . PRO A 1 147 ? -3.442 -14.321 -5.162 1.00 89.56 147 PRO A CA 1
ATOM 1175 C C . PRO A 1 147 ? -3.669 -14.992 -6.519 1.00 89.56 147 PRO A C 1
ATOM 1177 O O . PRO A 1 147 ? -4.163 -16.111 -6.607 1.00 89.56 147 PRO A O 1
ATOM 1180 N N . TRP A 1 148 ? -3.251 -14.344 -7.606 1.00 89.44 148 TRP A N 1
ATOM 1181 C CA . TRP A 1 148 ? -3.429 -14.879 -8.953 1.00 89.44 148 TRP A CA 1
ATOM 1182 C C . TRP A 1 148 ? -2.517 -16.068 -9.256 1.00 89.44 148 TRP A C 1
ATOM 1184 O O . TRP A 1 148 ? -2.907 -16.955 -10.024 1.00 89.44 148 TRP A O 1
ATOM 1194 N N . THR A 1 149 ? -1.340 -16.137 -8.623 1.00 89.06 149 THR A N 1
ATOM 1195 C CA . THR A 1 149 ? -0.423 -17.272 -8.807 1.00 89.06 149 THR A CA 1
ATOM 1196 C C . THR A 1 149 ? -1.008 -18.605 -8.343 1.00 89.06 149 THR A C 1
ATOM 1198 O O . THR A 1 149 ? -0.561 -19.644 -8.823 1.00 89.06 149 THR A O 1
ATOM 1201 N N . GLU A 1 150 ? -2.050 -18.608 -7.503 1.00 87.31 150 GLU A N 1
ATOM 1202 C CA . GLU A 1 150 ? -2.741 -19.823 -7.044 1.00 87.31 150 GLU A CA 1
ATOM 1203 C C . GLU A 1 150 ? -3.157 -20.747 -8.199 1.00 87.31 150 GLU A C 1
ATOM 1205 O O . GLU A 1 150 ? -3.081 -21.965 -8.082 1.00 87.31 150 GLU A O 1
ATOM 1210 N N . ARG A 1 151 ? -3.493 -20.183 -9.366 1.00 85.88 151 ARG A N 1
ATOM 1211 C CA . ARG A 1 151 ? -3.890 -20.941 -10.568 1.00 85.88 151 ARG A CA 1
ATOM 1212 C C . ARG A 1 151 ? -2.790 -21.849 -11.126 1.00 85.88 151 ARG A C 1
ATOM 1214 O O . ARG A 1 151 ? -3.084 -22.762 -11.894 1.00 85.88 151 ARG A O 1
ATOM 1221 N N . PHE A 1 152 ? -1.536 -21.578 -10.779 1.00 86.94 152 PHE A N 1
ATOM 1222 C CA . PHE A 1 152 ? -0.352 -22.276 -11.286 1.00 86.94 152 PHE A CA 1
ATOM 1223 C C . PHE A 1 152 ? 0.371 -23.071 -10.198 1.00 86.94 152 PHE A C 1
ATOM 1225 O O . PHE A 1 152 ? 1.299 -23.824 -10.495 1.00 86.94 152 PHE A O 1
ATOM 1232 N N . LEU A 1 153 ? -0.037 -22.910 -8.938 1.00 86.00 153 LEU A N 1
ATOM 1233 C CA . LEU A 1 153 ? 0.630 -23.489 -7.782 1.00 86.00 153 LEU A CA 1
ATOM 1234 C C . LEU A 1 153 ? -0.235 -24.578 -7.150 1.00 86.00 153 LEU A C 1
ATOM 1236 O O . LEU A 1 153 ? -1.455 -24.500 -7.121 1.00 86.00 153 LEU A O 1
ATOM 1240 N N . LYS A 1 154 ? 0.412 -25.605 -6.591 1.00 81.62 154 LYS A N 1
ATOM 1241 C CA . LYS A 1 154 ? -0.292 -26.652 -5.825 1.00 81.62 154 LYS A CA 1
ATOM 1242 C C . LYS A 1 154 ? -0.808 -26.152 -4.474 1.00 81.62 154 LYS A C 1
ATOM 1244 O O . LYS A 1 154 ? -1.740 -26.729 -3.928 1.00 81.62 154 LYS A O 1
ATOM 1249 N N . SER A 1 155 ? -0.152 -25.139 -3.919 1.00 80.94 155 SER A N 1
ATOM 1250 C CA . SER A 1 155 ? -0.488 -24.522 -2.640 1.00 80.94 155 SER A CA 1
ATOM 1251 C C . SER A 1 155 ? -0.024 -23.074 -2.657 1.00 80.94 155 SER A C 1
ATOM 1253 O O . SER A 1 155 ? 1.150 -22.813 -2.948 1.00 80.94 155 SER A O 1
ATOM 1255 N N . LEU A 1 156 ? -0.924 -22.155 -2.327 1.00 81.25 156 LEU A N 1
ATOM 1256 C CA . LEU A 1 156 ? -0.599 -20.746 -2.192 1.00 81.25 156 LEU A CA 1
ATOM 1257 C C . LEU A 1 156 ? 0.078 -20.475 -0.842 1.00 81.25 156 LEU A C 1
ATOM 1259 O O . LEU A 1 156 ? -0.217 -21.121 0.163 1.00 81.25 156 LEU A O 1
ATOM 1263 N N . GLY A 1 157 ? 1.023 -19.535 -0.839 1.00 83.56 157 GLY A N 1
ATOM 1264 C CA . GLY A 1 157 ? 1.571 -18.976 0.394 1.00 83.56 157 GLY A CA 1
ATOM 1265 C C . GLY A 1 157 ? 0.630 -17.934 1.006 1.00 83.56 157 GLY A C 1
ATOM 1266 O O . GLY A 1 157 ? -0.576 -17.951 0.790 1.00 83.56 157 GLY A O 1
ATOM 1267 N N . LEU A 1 158 ? 1.198 -16.987 1.751 1.00 88.00 158 LEU A N 1
ATOM 1268 C CA . LEU A 1 158 ? 0.440 -15.874 2.319 1.00 88.00 158 LEU A CA 1
ATOM 1269 C C . LEU A 1 158 ? 0.201 -14.774 1.269 1.00 88.00 158 LEU A C 1
ATOM 1271 O O . LEU A 1 158 ? 1.147 -14.353 0.590 1.00 88.00 158 LEU A O 1
ATOM 1275 N N . CYS A 1 159 ? -1.033 -14.277 1.193 1.00 91.06 159 CYS A N 1
ATOM 1276 C CA . CYS A 1 159 ? -1.429 -13.099 0.416 1.00 91.06 159 CYS A CA 1
ATOM 1277 C C . CYS A 1 159 ? -1.828 -11.944 1.337 1.00 91.06 159 CYS A C 1
ATOM 1279 O O . CYS A 1 159 ? -1.883 -12.109 2.559 1.00 91.06 159 CYS A O 1
ATOM 1281 N N . ALA A 1 160 ? -2.048 -10.770 0.748 1.00 92.81 160 ALA A N 1
ATOM 1282 C CA . ALA A 1 160 ? -2.726 -9.703 1.461 1.00 92.81 160 ALA A CA 1
ATOM 1283 C C . ALA A 1 160 ? -4.193 -10.093 1.690 1.00 92.81 160 ALA A C 1
ATOM 1285 O O . ALA A 1 160 ? -4.793 -10.814 0.892 1.00 92.81 160 ALA A O 1
ATOM 1286 N N . HIS A 1 161 ? -4.751 -9.599 2.786 1.00 94.94 161 HIS A N 1
ATOM 1287 C CA . HIS A 1 161 ? -6.165 -9.698 3.131 1.00 94.94 161 HIS A CA 1
ATOM 1288 C C . HIS A 1 161 ? -6.756 -8.288 3.274 1.00 94.94 161 HIS A C 1
ATOM 1290 O O . HIS A 1 161 ? -5.999 -7.316 3.376 1.00 94.94 161 HIS A O 1
ATOM 1296 N N . PRO A 1 162 ? -8.090 -8.125 3.331 1.00 96.19 162 PRO A N 1
ATOM 1297 C CA . PRO A 1 162 ? -8.733 -6.820 3.480 1.00 96.19 162 PRO A CA 1
ATOM 1298 C C . PRO A 1 162 ? -8.146 -5.957 4.600 1.00 96.19 162 PRO A C 1
ATOM 1300 O O . PRO A 1 162 ? -7.936 -4.758 4.414 1.00 96.19 162 PRO A O 1
ATOM 1303 N N . TYR A 1 163 ? -7.793 -6.549 5.741 1.00 95.31 163 TYR A N 1
ATOM 1304 C CA . TYR A 1 163 ? -7.186 -5.802 6.843 1.00 95.31 163 TYR A CA 1
ATOM 1305 C C . TYR A 1 163 ? -5.795 -5.226 6.511 1.00 95.31 163 TYR A C 1
ATOM 1307 O O . TYR A 1 163 ? -5.441 -4.177 7.046 1.00 95.31 163 TYR A O 1
ATOM 1315 N N . ASP A 1 164 ? -5.025 -5.829 5.600 1.00 96.56 164 ASP A N 1
ATOM 1316 C CA . ASP A 1 164 ? -3.720 -5.307 5.163 1.00 96.56 164 ASP A CA 1
ATOM 1317 C C . ASP A 1 164 ? -3.859 -4.043 4.295 1.00 96.56 164 ASP A C 1
ATOM 1319 O O . ASP A 1 164 ? -2.909 -3.271 4.153 1.00 96.56 164 ASP A O 1
ATOM 1323 N N . LEU A 1 165 ? -5.047 -3.821 3.720 1.00 97.00 165 LEU A N 1
ATOM 1324 C CA . LEU A 1 165 ? -5.390 -2.678 2.870 1.00 97.00 165 LEU A CA 1
ATOM 1325 C C . LEU A 1 165 ? -6.514 -1.808 3.454 1.00 97.00 165 LEU A C 1
ATOM 1327 O O . LEU A 1 165 ? -7.048 -0.942 2.759 1.00 97.00 165 LEU A O 1
ATOM 1331 N N . CYS A 1 166 ? -6.843 -1.950 4.742 1.00 97.62 166 CYS A N 1
ATOM 1332 C CA . CYS A 1 166 ? -7.899 -1.149 5.376 1.00 97.62 166 CYS A CA 1
ATOM 1333 C C . CYS A 1 166 ? -7.574 0.359 5.456 1.00 97.62 166 CYS A C 1
ATOM 1335 O O . CYS A 1 166 ? -8.441 1.174 5.759 1.00 97.62 166 CYS A O 1
ATOM 1337 N N . THR A 1 167 ? -6.345 0.763 5.125 1.00 98.31 167 THR A N 1
ATOM 1338 C CA . THR A 1 167 ? -5.929 2.169 5.018 1.00 98.31 167 THR A CA 1
ATOM 1339 C C . THR A 1 167 ? -5.873 2.688 3.580 1.00 98.31 167 THR A C 1
ATOM 1341 O O . THR A 1 167 ? -5.450 3.826 3.358 1.00 98.31 167 THR A O 1
ATOM 1344 N N . LYS A 1 168 ? -6.351 1.914 2.588 1.00 97.88 168 LYS A N 1
ATOM 1345 C CA . LYS A 1 168 ? -6.298 2.283 1.161 1.00 97.88 168 LYS A CA 1
ATOM 1346 C C . LYS A 1 168 ? -6.939 3.639 0.843 1.00 97.88 168 LYS A C 1
ATOM 1348 O O . LYS A 1 168 ? -6.487 4.317 -0.076 1.00 97.88 168 LYS A O 1
ATOM 1353 N N . LEU A 1 169 ? -7.932 4.068 1.634 1.00 98.62 169 LEU A N 1
ATOM 1354 C CA . LEU A 1 169 ? -8.597 5.367 1.488 1.00 98.62 169 LEU A CA 1
ATOM 1355 C C . LEU A 1 169 ? -7.587 6.526 1.505 1.00 98.62 169 LEU A C 1
ATOM 1357 O O . LEU A 1 169 ? -7.760 7.486 0.760 1.00 98.62 169 LEU A O 1
ATOM 1361 N N . ILE A 1 170 ? -6.518 6.442 2.308 1.00 98.69 170 ILE A N 1
ATOM 1362 C CA . ILE A 1 170 ? -5.472 7.479 2.364 1.00 98.69 170 ILE A CA 1
ATOM 1363 C C . ILE A 1 170 ? -4.785 7.610 1.000 1.00 98.69 170 ILE A C 1
ATOM 1365 O O . ILE A 1 170 ? -4.606 8.719 0.495 1.00 98.69 170 ILE A O 1
ATOM 1369 N N . ALA A 1 171 ? -4.436 6.478 0.389 1.00 98.38 171 ALA A N 1
ATOM 1370 C CA . ALA A 1 171 ? -3.786 6.432 -0.912 1.00 98.38 171 ALA A CA 1
ATOM 1371 C C . ALA A 1 171 ? -4.725 6.894 -2.039 1.00 98.38 171 ALA A C 1
ATOM 1373 O O . ALA A 1 171 ? -4.337 7.745 -2.840 1.00 98.38 171 ALA A O 1
ATOM 1374 N N . GLU A 1 172 ? -5.974 6.421 -2.062 1.00 98.38 172 GLU A N 1
ATOM 1375 C CA . GLU A 1 172 ? -6.987 6.857 -3.039 1.00 98.38 172 GLU A CA 1
ATOM 1376 C C . GLU A 1 172 ? -7.203 8.375 -2.972 1.00 98.38 172 GLU A C 1
ATOM 1378 O O . GLU A 1 172 ? -7.199 9.066 -3.993 1.00 98.38 172 GLU A O 1
ATOM 1383 N N . LYS A 1 173 ? -7.303 8.927 -1.758 1.00 98.31 173 LYS A N 1
ATOM 1384 C CA . LYS A 1 173 ? -7.420 10.372 -1.520 1.00 98.31 173 LYS A CA 1
ATOM 1385 C C . LYS A 1 173 ? -6.170 11.155 -1.916 1.00 98.31 173 LYS A C 1
ATOM 1387 O O . LYS A 1 173 ? -6.291 12.322 -2.276 1.00 98.31 173 LYS A O 1
ATOM 1392 N N . ALA A 1 174 ? -4.994 10.533 -1.878 1.00 97.75 174 ALA A N 1
ATOM 1393 C CA . ALA A 1 174 ? -3.758 11.107 -2.404 1.00 97.75 174 ALA A CA 1
ATOM 1394 C C . ALA A 1 174 ? -3.689 11.078 -3.945 1.00 97.75 174 ALA A C 1
ATOM 1396 O O . ALA A 1 174 ? -2.762 11.645 -4.517 1.00 97.75 174 ALA A O 1
ATOM 1397 N N . GLY A 1 175 ? -4.653 10.447 -4.624 1.00 97.19 175 GLY A N 1
ATOM 1398 C CA . GLY A 1 175 ? -4.685 10.297 -6.080 1.00 97.19 175 GLY A CA 1
ATOM 1399 C C . GLY A 1 175 ? -4.000 9.029 -6.594 1.00 97.19 175 GLY A C 1
ATOM 1400 O O . GLY A 1 175 ? -3.752 8.920 -7.794 1.00 97.19 175 GLY A O 1
ATOM 1401 N N . ILE A 1 176 ? -3.682 8.075 -5.714 1.00 98.06 176 ILE A N 1
ATOM 1402 C CA . ILE A 1 176 ? -3.143 6.769 -6.106 1.00 98.06 176 ILE A CA 1
ATOM 1403 C C . ILE A 1 176 ? -4.291 5.877 -6.571 1.00 98.06 176 ILE A C 1
ATOM 1405 O O . ILE A 1 176 ? -5.332 5.781 -5.925 1.00 98.06 176 ILE A O 1
ATOM 1409 N N . ILE A 1 177 ? -4.080 5.204 -7.697 1.00 97.06 177 ILE A N 1
ATOM 1410 C CA . ILE A 1 177 ? -5.041 4.271 -8.278 1.00 97.06 177 ILE A CA 1
ATOM 1411 C C . ILE A 1 177 ? -4.819 2.891 -7.654 1.00 97.06 177 ILE A C 1
ATOM 1413 O O . ILE A 1 177 ? -3.706 2.371 -7.700 1.00 97.06 177 ILE A O 1
ATOM 1417 N N . ILE A 1 178 ? -5.876 2.301 -7.088 1.00 97.44 178 ILE A N 1
ATOM 1418 C CA . ILE A 1 178 ? -5.853 0.957 -6.495 1.00 97.44 178 ILE A CA 1
ATOM 1419 C C . ILE A 1 178 ? -6.932 0.109 -7.164 1.00 97.44 178 ILE A C 1
ATOM 1421 O O . ILE A 1 178 ? -8.128 0.393 -7.051 1.00 97.44 178 ILE A O 1
ATOM 1425 N N . THR A 1 179 ? -6.509 -0.940 -7.863 1.00 97.25 179 THR A N 1
ATOM 1426 C CA . THR A 1 179 ? -7.398 -1.801 -8.649 1.00 97.25 179 THR A CA 1
ATOM 1427 C C . THR A 1 179 ? -7.134 -3.275 -8.397 1.00 97.25 179 THR A C 1
ATOM 1429 O O . THR A 1 179 ? -6.061 -3.656 -7.938 1.00 97.25 179 THR A O 1
ATOM 1432 N N . ASP A 1 180 ? -8.111 -4.105 -8.750 1.00 93.81 180 ASP A N 1
ATOM 1433 C CA . ASP A 1 180 ? -7.879 -5.520 -9.011 1.00 93.81 180 ASP A CA 1
ATOM 1434 C C . ASP A 1 180 ? -7.085 -5.726 -10.321 1.00 93.81 180 ASP A C 1
ATOM 1436 O O . ASP A 1 180 ? -6.749 -4.780 -11.044 1.00 93.81 180 ASP A O 1
ATOM 1440 N N . LEU A 1 181 ? -6.811 -6.989 -10.655 1.00 90.75 181 LEU A N 1
ATOM 1441 C CA . LEU A 1 181 ? -6.074 -7.378 -11.865 1.00 90.75 181 LEU A CA 1
ATOM 1442 C C . LEU A 1 181 ? -6.822 -7.120 -13.178 1.00 90.75 181 LEU A C 1
ATOM 1444 O O . LEU A 1 181 ? -6.240 -7.252 -14.252 1.00 90.75 181 LEU A O 1
ATOM 1448 N N . TYR A 1 182 ? -8.105 -6.772 -13.111 1.00 91.44 182 TYR A N 1
ATOM 1449 C CA . TYR A 1 182 ? -8.936 -6.445 -14.267 1.00 91.44 182 TYR A CA 1
ATOM 1450 C C . TYR A 1 182 ? -9.143 -4.931 -14.408 1.00 91.44 182 TYR A C 1
ATOM 1452 O O . TYR A 1 182 ? -9.941 -4.495 -15.240 1.00 91.44 182 TYR A O 1
ATOM 1460 N N . GLY A 1 183 ? -8.441 -4.127 -13.602 1.00 93.88 183 GLY A N 1
ATOM 1461 C CA . GLY A 1 183 ? -8.513 -2.669 -13.620 1.00 93.88 183 GLY A CA 1
ATOM 1462 C C . GLY A 1 183 ? -9.764 -2.098 -12.952 1.00 93.88 183 GLY A C 1
ATOM 1463 O O . GLY A 1 183 ? -10.029 -0.902 -13.086 1.00 93.88 183 GLY A O 1
ATOM 1464 N N . LYS A 1 184 ? -10.553 -2.909 -12.237 1.00 95.81 184 LYS A N 1
ATOM 1465 C CA . LYS A 1 184 ? -11.696 -2.411 -11.461 1.00 95.81 184 LYS A CA 1
ATOM 1466 C C . LYS A 1 184 ? -11.221 -1.917 -10.096 1.00 95.81 184 LYS A C 1
ATOM 1468 O O . LYS A 1 184 ? -10.271 -2.481 -9.561 1.00 95.81 184 LYS A O 1
ATOM 1473 N N . PRO A 1 185 ? -11.880 -0.914 -9.492 1.00 95.94 185 PRO A N 1
ATOM 1474 C CA . PRO A 1 185 ? -11.561 -0.495 -8.130 1.00 95.94 185 PRO A CA 1
ATOM 1475 C C . PRO A 1 185 ? -11.579 -1.687 -7.167 1.00 95.94 185 PRO A C 1
ATOM 1477 O O . PRO A 1 185 ? -12.561 -2.431 -7.126 1.00 95.94 185 PRO A O 1
ATOM 1480 N N . LEU A 1 186 ? -10.502 -1.867 -6.401 1.00 96.06 186 LEU A N 1
ATOM 1481 C CA . LEU A 1 186 ? -10.384 -2.992 -5.474 1.00 96.06 186 LEU A CA 1
ATOM 1482 C C . LEU A 1 186 ? -11.425 -2.860 -4.355 1.00 96.06 186 LEU A C 1
ATOM 1484 O O . LEU A 1 186 ? -11.364 -1.904 -3.583 1.00 96.06 186 LEU A O 1
ATOM 1488 N N . ASN A 1 187 ? -12.363 -3.804 -4.246 1.00 96.44 187 ASN A N 1
ATOM 1489 C CA . ASN A 1 187 ? -13.432 -3.750 -3.246 1.00 96.44 187 ASN A CA 1
ATOM 1490 C C . ASN A 1 187 ? -13.763 -5.119 -2.642 1.00 96.44 187 ASN A C 1
ATOM 1492 O O . ASN A 1 187 ? -14.813 -5.699 -2.918 1.00 96.44 187 ASN A O 1
ATOM 1496 N N . ALA A 1 188 ? -12.848 -5.639 -1.834 1.00 96.06 188 ALA A N 1
ATOM 1497 C CA . ALA A 1 188 ? -13.080 -6.867 -1.091 1.00 96.06 188 ALA A CA 1
ATOM 1498 C C . ALA A 1 188 ? -13.989 -6.636 0.133 1.00 96.06 188 ALA A C 1
ATOM 1500 O O . ALA A 1 188 ? -14.029 -5.514 0.655 1.00 96.06 188 ALA A O 1
ATOM 1501 N N . PRO A 1 189 ? -14.712 -7.673 0.595 1.00 96.94 189 PRO A N 1
ATOM 1502 C CA . PRO A 1 189 ? -15.393 -7.649 1.893 1.00 96.94 189 PRO A CA 1
ATOM 1503 C C . PRO A 1 189 ? -14.410 -7.318 3.028 1.00 96.94 189 PRO A C 1
ATOM 1505 O O . PRO A 1 189 ? -13.236 -7.660 2.948 1.00 96.94 189 PRO A O 1
ATOM 1508 N N . LEU A 1 190 ? -14.866 -6.647 4.089 1.00 95.25 190 LEU A N 1
ATOM 1509 C CA . LEU A 1 190 ? -14.059 -6.413 5.294 1.00 95.25 190 LEU A CA 1
ATOM 1510 C C . LEU A 1 190 ? -14.043 -7.662 6.179 1.00 95.25 190 LEU A C 1
ATOM 1512 O O . LEU A 1 190 ? -14.712 -7.717 7.210 1.00 95.25 190 LEU A O 1
ATOM 1516 N N . ASP A 1 191 ? -13.261 -8.653 5.767 1.00 94.19 191 ASP A N 1
ATOM 1517 C CA . ASP A 1 191 ? -13.025 -9.890 6.507 1.00 94.19 191 ASP A CA 1
ATOM 1518 C C . ASP A 1 191 ? -11.522 -10.156 6.729 1.00 94.19 191 ASP A C 1
ATOM 1520 O O . ASP A 1 191 ? -10.662 -9.303 6.482 1.00 94.19 191 ASP A O 1
ATOM 1524 N N . THR A 1 192 ? -11.211 -11.340 7.254 1.00 93.75 192 THR A N 1
ATOM 1525 C CA . THR A 1 192 ? -9.845 -11.792 7.548 1.00 93.75 192 THR A CA 1
ATOM 1526 C C . THR A 1 192 ? -9.391 -12.971 6.692 1.00 93.75 192 THR A C 1
ATOM 1528 O O . THR A 1 192 ? -8.354 -13.555 6.991 1.00 93.75 192 THR A O 1
ATOM 1531 N N . GLU A 1 193 ? -10.165 -13.362 5.681 1.00 92.56 193 GLU A N 1
ATOM 1532 C CA . GLU A 1 193 ? -9.992 -14.638 4.967 1.00 92.56 193 GLU A CA 1
ATOM 1533 C C . GLU A 1 193 ? -9.902 -14.471 3.448 1.00 92.56 193 GLU A C 1
ATOM 1535 O O . GLU A 1 193 ? -9.311 -15.308 2.766 1.00 92.56 193 GLU A O 1
ATOM 1540 N N . THR A 1 194 ? -10.455 -13.391 2.900 1.00 93.81 194 THR A N 1
ATOM 1541 C CA . THR A 1 194 ? -10.398 -13.114 1.469 1.00 93.81 194 THR A CA 1
ATOM 1542 C C . THR A 1 194 ? -8.969 -12.749 1.071 1.00 93.81 194 THR A C 1
ATOM 1544 O O . THR A 1 194 ? -8.421 -11.758 1.540 1.00 93.81 194 THR A O 1
ATOM 1547 N N . ASN A 1 195 ? -8.367 -13.519 0.164 1.00 92.50 195 ASN A N 1
ATOM 1548 C CA . ASN A 1 195 ? -7.097 -13.148 -0.461 1.00 92.50 195 ASN A CA 1
ATOM 1549 C C . ASN A 1 195 ? -7.328 -12.032 -1.492 1.00 92.50 195 ASN A C 1
ATOM 1551 O O . ASN A 1 195 ? -8.212 -12.161 -2.347 1.00 92.50 195 ASN A O 1
ATOM 1555 N N . ILE A 1 196 ? -6.516 -10.974 -1.440 1.00 91.19 196 ILE A N 1
ATOM 1556 C CA . ILE A 1 196 ? -6.582 -9.809 -2.340 1.00 91.19 196 ILE A CA 1
ATOM 1557 C C . ILE A 1 196 ? -5.234 -9.431 -2.930 1.00 91.19 196 ILE A C 1
ATOM 1559 O O . ILE A 1 196 ? -4.192 -9.747 -2.308 1.00 91.19 196 ILE A O 1
#